Protein AF-A0A929Y747-F1 (afdb_monomer_lite)

Radius of gyration: 25.35 Å; chains: 1; bounding box: 55×31×70 Å

Sequence (208 aa):
MKGKVFVLLLLSEAAFVLLAFTLSIAVYRPNRYAEVTPRLMYGMYAAQTLFMLMTAMFAGERGRRYLAYFSLLYLCVQIAACNTIMMNHYISNEEDLQVAREAYAQIQYYEQTTGKEIKHIAWCTDTNCENKYPNVYYQYGQINERVLSQTAYCMLVMATDNQRFTDEALVPMKAEIYDQYFKGKNWDVFLPQEQMIFQGDTLYWCIY

Structure (mmCIF, N/CA/C/O backbone):
data_AF-A0A929Y747-F1
#
_entry.id   AF-A0A929Y747-F1
#
loop_
_atom_site.group_PDB
_atom_site.id
_atom_site.type_symbol
_atom_site.label_atom_id
_atom_site.label_alt_id
_atom_site.label_comp_id
_atom_site.label_asym_id
_atom_site.label_entity_id
_atom_site.label_seq_id
_atom_site.pdbx_PDB_ins_code
_atom_site.Cartn_x
_atom_site.Cartn_y
_atom_site.Cartn_z
_atom_site.occupancy
_atom_site.B_iso_or_equiv
_atom_site.auth_seq_id
_atom_site.auth_comp_id
_atom_site.auth_asym_id
_atom_site.auth_atom_id
_atom_site.pdbx_PDB_model_num
ATOM 1 N N . MET A 1 1 ? 35.140 -0.162 -41.982 1.00 52.91 1 MET A N 1
ATOM 2 C CA . MET A 1 1 ? 35.020 -0.914 -40.710 1.00 52.91 1 MET A CA 1
ATOM 3 C C . MET A 1 1 ? 34.090 -0.225 -39.705 1.00 52.91 1 MET A C 1
ATOM 5 O O . MET A 1 1 ? 33.097 -0.835 -39.337 1.00 52.91 1 MET A O 1
ATOM 9 N N . LYS A 1 2 ? 34.312 1.055 -39.353 1.00 59.91 2 LYS A N 1
ATOM 10 C CA . LYS A 1 2 ? 33.481 1.809 -38.383 1.00 59.91 2 LYS A CA 1
ATOM 11 C C . LYS A 1 2 ? 31.971 1.848 -38.695 1.00 59.91 2 LYS A C 1
ATOM 13 O O . LYS A 1 2 ? 31.172 1.672 -37.789 1.00 59.91 2 LYS A O 1
ATOM 18 N N . GLY A 1 3 ? 31.577 1.989 -39.965 1.00 67.06 3 GLY A N 1
ATOM 19 C CA . GLY A 1 3 ? 30.155 2.033 -40.351 1.00 67.06 3 GLY A CA 1
ATOM 20 C C . GLY A 1 3 ? 29.387 0.722 -40.126 1.00 67.06 3 GLY A C 1
ATOM 21 O O . GLY A 1 3 ? 28.260 0.758 -39.652 1.00 67.06 3 GLY A O 1
ATOM 22 N N . LYS A 1 4 ? 30.004 -0.440 -40.395 1.00 73.06 4 LYS A N 1
ATOM 23 C CA . LYS A 1 4 ? 29.372 -1.752 -40.149 1.00 73.06 4 LYS A CA 1
ATOM 24 C C . LYS A 1 4 ? 29.215 -2.029 -38.650 1.00 73.06 4 LYS A C 1
ATOM 26 O O . LYS A 1 4 ? 28.180 -2.528 -38.237 1.00 73.06 4 LYS A O 1
ATOM 31 N N . VAL A 1 5 ? 30.218 -1.652 -37.850 1.00 73.88 5 VAL A N 1
ATOM 32 C CA . VAL A 1 5 ? 30.180 -1.770 -36.381 1.00 73.88 5 VAL A CA 1
ATOM 33 C C . VAL A 1 5 ? 29.101 -0.863 -35.785 1.00 73.88 5 VAL A C 1
ATOM 35 O O . VAL A 1 5 ? 28.339 -1.308 -34.938 1.00 73.88 5 VAL A O 1
ATOM 38 N N . PHE A 1 6 ? 28.978 0.375 -36.273 1.00 70.44 6 PHE A N 1
ATOM 39 C CA . PHE A 1 6 ? 27.935 1.306 -35.838 1.00 70.44 6 PHE A CA 1
ATOM 40 C C . PHE A 1 6 ? 26.520 0.774 -36.109 1.00 70.44 6 PHE A C 1
ATOM 42 O O . PHE A 1 6 ? 25.690 0.782 -35.209 1.00 70.44 6 PHE A O 1
ATOM 49 N N . VAL A 1 7 ? 26.257 0.257 -37.315 1.00 74.31 7 VAL A N 1
ATOM 50 C CA . VAL A 1 7 ? 24.948 -0.333 -37.656 1.00 74.31 7 VAL A CA 1
ATOM 51 C C . VAL A 1 7 ? 24.632 -1.540 -36.771 1.00 74.31 7 VAL A C 1
ATOM 53 O O . VAL A 1 7 ? 23.503 -1.685 -36.318 1.00 74.31 7 VAL A O 1
ATOM 56 N N . LEU A 1 8 ? 25.627 -2.381 -36.485 1.00 78.31 8 LEU A N 1
ATOM 57 C CA . LEU A 1 8 ? 25.446 -3.572 -35.657 1.00 78.31 8 LEU A CA 1
ATOM 58 C C . LEU A 1 8 ? 25.140 -3.210 -34.194 1.00 78.31 8 LEU A C 1
ATOM 60 O O . LEU A 1 8 ? 24.245 -3.804 -33.606 1.00 78.31 8 LEU A O 1
ATOM 64 N N . LEU A 1 9 ? 25.799 -2.186 -33.639 1.00 74.19 9 LEU A N 1
ATOM 65 C CA . LEU A 1 9 ? 25.487 -1.653 -32.305 1.00 74.19 9 LEU A CA 1
ATOM 66 C C . LEU A 1 9 ? 24.072 -1.063 -32.231 1.00 74.19 9 LEU A C 1
ATOM 68 O O . LEU A 1 9 ? 23.360 -1.297 -31.262 1.00 74.19 9 LEU A O 1
ATOM 72 N N . LEU A 1 10 ? 23.637 -0.363 -33.280 1.00 73.38 10 LEU A N 1
ATOM 73 C CA . LEU A 1 10 ? 22.301 0.233 -33.355 1.00 73.38 10 LEU A CA 1
ATOM 74 C C . LEU A 1 10 ? 21.194 -0.831 -33.454 1.00 73.38 10 LEU A C 1
ATOM 76 O O . LEU A 1 10 ? 20.124 -0.676 -32.870 1.00 73.38 10 LEU A O 1
ATOM 80 N N . LEU A 1 11 ? 21.463 -1.939 -34.152 1.00 77.75 11 LEU A N 1
ATOM 81 C CA . LEU A 1 11 ? 20.580 -3.108 -34.180 1.00 77.75 11 LEU A CA 1
ATOM 82 C C . LEU A 1 11 ? 20.533 -3.821 -32.822 1.00 77.75 11 LEU A C 1
ATOM 84 O O . LEU A 1 11 ? 19.451 -4.214 -32.392 1.00 77.75 11 LEU A O 1
ATOM 88 N N . SER A 1 12 ? 21.670 -3.952 -32.132 1.00 75.94 12 SER A N 1
ATOM 89 C CA . SER A 1 12 ? 21.721 -4.504 -30.772 1.00 75.94 12 SER A CA 1
ATOM 90 C C . SER A 1 12 ? 20.937 -3.650 -29.773 1.00 75.94 12 SER A C 1
ATOM 92 O O . SER A 1 12 ? 20.223 -4.201 -28.944 1.00 75.94 12 SER A O 1
ATOM 94 N N . GLU A 1 13 ? 21.008 -2.321 -29.884 1.00 75.25 13 GLU A N 1
ATOM 95 C CA . GLU A 1 13 ? 20.190 -1.381 -29.103 1.00 75.25 13 GLU A CA 1
ATOM 96 C C . GLU A 1 13 ? 18.697 -1.575 -29.357 1.00 75.25 13 GLU A C 1
ATOM 98 O O . GLU A 1 13 ? 17.919 -1.752 -28.423 1.00 75.25 13 GLU A O 1
ATOM 103 N N . ALA A 1 14 ? 18.289 -1.615 -30.627 1.00 76.19 14 ALA A N 1
ATOM 104 C CA . ALA A 1 14 ? 16.895 -1.854 -30.982 1.00 76.19 14 ALA A CA 1
ATOM 105 C C . ALA A 1 14 ? 16.399 -3.210 -30.447 1.00 76.19 14 ALA A C 1
ATOM 107 O O . ALA A 1 14 ? 15.299 -3.294 -29.902 1.00 76.19 14 ALA A O 1
ATOM 108 N N . ALA A 1 15 ? 17.222 -4.259 -30.541 1.00 79.38 15 ALA A N 1
ATOM 109 C CA . ALA A 1 15 ? 16.914 -5.577 -29.995 1.00 79.38 15 ALA A CA 1
ATOM 110 C C . ALA A 1 15 ? 16.817 -5.569 -28.460 1.00 79.38 15 ALA A C 1
ATOM 112 O O . ALA A 1 15 ? 15.921 -6.203 -27.907 1.00 79.38 15 ALA A O 1
ATOM 113 N N . PHE A 1 16 ? 17.690 -4.832 -27.768 1.00 76.81 16 PHE A N 1
ATOM 114 C CA . PHE A 1 16 ? 17.660 -4.710 -26.311 1.00 76.81 16 PHE A CA 1
ATOM 115 C C . PHE A 1 16 ? 16.436 -3.924 -25.831 1.00 76.81 16 PHE A C 1
ATOM 117 O O . PHE A 1 16 ? 15.785 -4.327 -24.871 1.00 76.81 16 PHE A O 1
ATOM 124 N N . VAL A 1 17 ? 16.073 -2.844 -26.526 1.00 74.94 17 VAL A N 1
ATOM 125 C CA . VAL A 1 17 ? 14.853 -2.073 -26.250 1.00 74.94 17 VAL A CA 1
ATOM 126 C C . VAL A 1 17 ? 13.611 -2.928 -26.488 1.00 74.94 17 VAL A C 1
ATOM 128 O O . VAL A 1 17 ? 12.705 -2.917 -25.659 1.00 74.94 17 VAL A O 1
ATOM 131 N N . LEU A 1 18 ? 13.579 -3.723 -27.561 1.00 76.62 18 LEU A N 1
ATOM 132 C CA . LEU A 1 18 ? 12.502 -4.685 -27.806 1.00 76.62 18 LEU A CA 1
ATOM 133 C C . LEU A 1 18 ? 12.438 -5.752 -26.709 1.00 76.62 18 LEU A C 1
ATOM 135 O O . LEU A 1 18 ? 11.352 -6.033 -26.212 1.00 76.62 18 LEU A O 1
ATOM 139 N N . LEU A 1 19 ? 13.578 -6.298 -26.278 1.00 75.38 19 LEU A N 1
ATOM 140 C CA . LEU A 1 19 ? 13.644 -7.251 -25.170 1.00 75.38 19 LEU A CA 1
ATOM 141 C C . LEU A 1 19 ? 13.107 -6.631 -23.872 1.00 75.38 19 LEU A C 1
ATOM 143 O O . LEU A 1 19 ? 12.238 -7.219 -23.229 1.00 75.38 19 LEU A O 1
ATOM 147 N N . ALA A 1 20 ? 13.561 -5.426 -23.520 1.00 70.12 20 ALA A N 1
ATOM 148 C CA . ALA A 1 20 ? 13.074 -4.686 -22.361 1.00 70.12 20 ALA A CA 1
ATOM 149 C C . ALA A 1 20 ? 11.559 -4.455 -22.448 1.00 70.12 20 ALA A C 1
ATOM 151 O O . ALA A 1 20 ? 10.846 -4.743 -21.492 1.00 70.12 20 ALA A O 1
ATOM 152 N N . PHE A 1 21 ? 11.051 -4.055 -23.616 1.00 68.06 21 PHE A N 1
ATOM 153 C CA . PHE A 1 21 ? 9.621 -3.859 -23.850 1.00 68.06 21 PHE A CA 1
ATOM 154 C C . PHE A 1 21 ? 8.824 -5.166 -23.716 1.00 68.06 21 PHE A C 1
ATOM 156 O O . PHE A 1 21 ? 7.778 -5.187 -23.073 1.00 68.06 21 PHE A O 1
ATOM 163 N N . THR A 1 22 ? 9.328 -6.285 -24.252 1.00 66.88 22 THR A N 1
ATOM 164 C CA . THR A 1 22 ? 8.681 -7.602 -24.104 1.00 66.88 22 THR A CA 1
ATOM 165 C C . THR A 1 22 ? 8.655 -8.080 -22.655 1.00 66.88 22 THR A C 1
ATOM 167 O O . THR A 1 22 ? 7.647 -8.636 -22.224 1.00 66.88 22 THR A O 1
ATOM 170 N N . LEU A 1 23 ? 9.709 -7.811 -21.880 1.00 64.56 23 LEU A N 1
ATOM 171 C CA . LEU A 1 23 ? 9.759 -8.121 -20.452 1.00 64.56 23 LEU A CA 1
ATOM 172 C C . LEU A 1 23 ? 8.818 -7.213 -19.651 1.00 64.56 23 LEU A C 1
ATOM 174 O O . LEU A 1 23 ? 8.097 -7.703 -18.787 1.00 64.56 23 LEU A O 1
ATOM 178 N N . SER A 1 24 ? 8.729 -5.924 -19.991 1.00 59.94 24 SER A N 1
ATOM 179 C CA . SER A 1 24 ? 7.740 -5.009 -19.407 1.00 59.94 24 SER A CA 1
ATOM 180 C C . SER A 1 24 ? 6.294 -5.420 -19.725 1.00 59.94 24 SER A C 1
ATOM 182 O O . SER A 1 24 ? 5.421 -5.279 -18.875 1.00 59.94 24 SER A O 1
ATOM 184 N N . ILE A 1 25 ? 6.018 -5.977 -20.911 1.00 60.91 25 ILE A N 1
ATOM 185 C CA . ILE A 1 25 ? 4.695 -6.533 -21.254 1.00 60.91 25 ILE A CA 1
ATOM 186 C C . ILE A 1 25 ? 4.429 -7.848 -20.510 1.00 60.91 25 ILE A C 1
ATOM 188 O O . ILE A 1 25 ? 3.305 -8.074 -20.064 1.00 60.91 25 ILE A O 1
ATOM 192 N N . ALA A 1 26 ? 5.437 -8.712 -20.361 1.00 56.91 26 ALA A N 1
ATOM 193 C CA . ALA A 1 26 ? 5.315 -9.951 -19.592 1.00 56.91 26 ALA A CA 1
ATOM 194 C C . ALA A 1 26 ? 4.962 -9.665 -18.121 1.00 56.91 26 ALA A C 1
ATOM 196 O O . ALA A 1 26 ? 4.124 -10.358 -17.552 1.00 56.91 26 ALA A O 1
ATOM 197 N N . VAL A 1 27 ? 5.504 -8.578 -17.564 1.00 54.25 27 VAL A N 1
ATOM 198 C CA . VAL A 1 27 ? 5.145 -8.026 -16.248 1.00 54.25 27 VAL A CA 1
ATOM 199 C C . VAL A 1 27 ? 3.673 -7.572 -16.182 1.00 54.25 27 VAL A C 1
ATOM 201 O O . VAL A 1 27 ? 3.024 -7.721 -15.155 1.00 54.25 27 VAL A O 1
ATOM 204 N N . TYR A 1 28 ? 3.089 -7.084 -17.278 1.00 52.50 28 TYR A N 1
ATOM 205 C CA . TYR A 1 28 ? 1.682 -6.654 -17.325 1.00 52.50 28 TYR A CA 1
ATOM 206 C C . TYR A 1 28 ? 0.661 -7.803 -17.463 1.00 52.50 28 TYR A C 1
ATOM 208 O O . TYR A 1 28 ? -0.542 -7.556 -17.372 1.00 52.50 28 TYR A O 1
ATOM 216 N N . ARG A 1 29 ? 1.091 -9.055 -17.698 1.00 52.69 29 ARG A N 1
ATOM 217 C CA . ARG A 1 29 ? 0.198 -10.228 -17.816 1.00 52.69 29 ARG A CA 1
ATOM 218 C C . ARG A 1 29 ? 0.507 -11.283 -16.740 1.00 52.69 29 ARG A C 1
ATOM 220 O O . ARG A 1 29 ? 1.150 -12.290 -17.044 1.00 52.69 29 ARG A O 1
ATOM 227 N N . PRO A 1 30 ? -0.004 -11.098 -15.510 1.00 48.69 30 PRO A N 1
ATOM 228 C CA . PRO A 1 30 ? 0.420 -11.857 -14.329 1.00 48.69 30 PRO A CA 1
ATOM 229 C C . PRO A 1 30 ? 0.076 -13.355 -14.364 1.00 48.69 30 PRO A C 1
ATOM 231 O O . PRO A 1 30 ? 0.767 -14.154 -13.748 1.00 48.69 30 PRO A O 1
ATOM 234 N N . ASN A 1 31 ? -0.924 -13.789 -15.138 1.00 50.81 31 ASN A N 1
ATOM 235 C CA . ASN A 1 31 ? -1.397 -15.181 -15.072 1.00 50.81 31 ASN A CA 1
ATOM 236 C C . ASN A 1 31 ? -0.538 -16.216 -15.826 1.00 50.81 31 ASN A C 1
ATOM 238 O O . ASN A 1 31 ? -0.964 -17.367 -15.938 1.00 50.81 31 ASN A O 1
ATOM 242 N N . ARG A 1 32 ? 0.614 -15.853 -16.417 1.00 46.06 32 ARG A N 1
ATOM 243 C CA . ARG A 1 32 ? 1.382 -16.804 -17.255 1.00 46.06 32 ARG A CA 1
ATOM 244 C C . ARG A 1 32 ? 2.903 -16.774 -17.151 1.00 46.06 32 ARG A C 1
ATOM 246 O O . ARG A 1 32 ? 3.515 -17.746 -17.589 1.00 46.06 32 ARG A O 1
ATOM 253 N N . TYR A 1 33 ? 3.522 -15.727 -16.613 1.00 47.16 33 TYR A N 1
ATOM 254 C CA . TYR A 1 33 ? 4.982 -15.612 -16.623 1.00 47.16 33 TYR A CA 1
ATOM 255 C C . TYR A 1 33 ? 5.507 -15.136 -15.274 1.00 47.16 33 TYR A C 1
ATOM 257 O O . TYR A 1 33 ? 4.855 -14.350 -14.598 1.00 47.16 33 TYR A O 1
ATOM 265 N N . ALA A 1 34 ? 6.660 -15.695 -14.900 1.00 49.69 34 ALA A N 1
ATOM 266 C CA . ALA A 1 34 ? 7.319 -15.564 -13.607 1.00 49.69 34 ALA A CA 1
ATOM 267 C C . ALA A 1 34 ? 7.257 -14.144 -13.027 1.00 49.69 34 ALA A C 1
ATOM 269 O O . ALA A 1 34 ? 7.425 -13.171 -13.761 1.00 49.69 34 ALA A O 1
ATOM 270 N N . GLU A 1 35 ? 7.100 -14.054 -11.704 1.00 53.75 35 GLU A N 1
ATOM 271 C CA . GLU A 1 35 ? 7.221 -12.824 -10.920 1.00 53.75 35 GLU A CA 1
ATOM 272 C C . GLU A 1 35 ? 8.643 -12.245 -11.040 1.00 53.75 35 GLU A C 1
ATOM 274 O O . GLU A 1 35 ? 9.502 -12.375 -10.166 1.00 53.75 35 GLU A O 1
ATOM 279 N N . VAL A 1 36 ? 8.940 -11.598 -12.163 1.00 55.91 36 VAL A N 1
ATOM 280 C CA . VAL A 1 36 ? 10.129 -10.769 -12.312 1.00 55.91 36 VAL A CA 1
ATOM 281 C C . VAL A 1 36 ? 9.935 -9.563 -11.412 1.00 55.91 36 VAL A C 1
ATOM 283 O O . VAL A 1 36 ? 9.241 -8.611 -11.763 1.00 55.91 36 VAL A O 1
ATOM 286 N N . THR A 1 37 ? 10.512 -9.623 -10.217 1.00 59.44 37 THR A N 1
ATOM 287 C CA . THR A 1 37 ? 10.468 -8.496 -9.285 1.00 59.44 37 THR A CA 1
ATOM 288 C C . THR A 1 37 ? 11.055 -7.242 -9.954 1.00 59.44 37 THR A C 1
ATOM 290 O O . THR A 1 37 ? 12.150 -7.324 -10.520 1.00 59.44 37 THR A O 1
ATOM 293 N N . PRO A 1 38 ? 10.385 -6.071 -9.897 1.00 60.34 38 PRO A N 1
ATOM 294 C CA . PRO A 1 38 ? 10.832 -4.858 -10.595 1.00 60.34 38 PRO A CA 1
ATOM 295 C C . PRO A 1 38 ? 12.284 -4.452 -10.288 1.00 60.34 38 PRO A C 1
ATOM 297 O O . PRO A 1 38 ? 12.972 -3.904 -11.147 1.00 60.34 38 PRO A O 1
ATOM 300 N N . ARG A 1 39 ? 12.792 -4.806 -9.098 1.00 65.19 39 ARG A N 1
ATOM 301 C CA . ARG A 1 39 ? 14.196 -4.617 -8.684 1.00 65.19 39 ARG A CA 1
ATOM 302 C C . ARG A 1 39 ? 15.224 -5.283 -9.610 1.00 65.19 39 ARG A C 1
ATOM 304 O O . ARG A 1 39 ? 16.339 -4.786 -9.727 1.00 65.19 39 ARG A O 1
ATOM 311 N N . LEU A 1 40 ? 14.860 -6.359 -10.312 1.00 66.19 40 LEU A N 1
ATOM 312 C CA . LEU A 1 40 ? 15.736 -7.030 -11.281 1.00 66.19 40 LEU A CA 1
ATOM 313 C C . LEU A 1 40 ? 15.923 -6.216 -12.573 1.00 66.19 40 LEU A C 1
ATOM 315 O O . LEU A 1 40 ? 16.905 -6.422 -13.285 1.00 66.19 40 LEU A O 1
ATOM 319 N N . MET A 1 41 ? 15.043 -5.247 -12.857 1.00 68.12 41 MET A N 1
ATOM 320 C CA . MET A 1 41 ? 15.164 -4.393 -14.044 1.00 68.12 41 MET A CA 1
ATOM 321 C C . MET A 1 41 ? 16.306 -3.371 -13.938 1.00 68.12 41 MET A C 1
ATOM 323 O O . MET A 1 41 ? 16.776 -2.879 -14.961 1.00 68.12 41 MET A O 1
ATOM 327 N N . TYR A 1 42 ? 16.828 -3.092 -12.736 1.00 70.19 42 TYR A N 1
ATOM 328 C CA . TYR A 1 42 ? 17.943 -2.1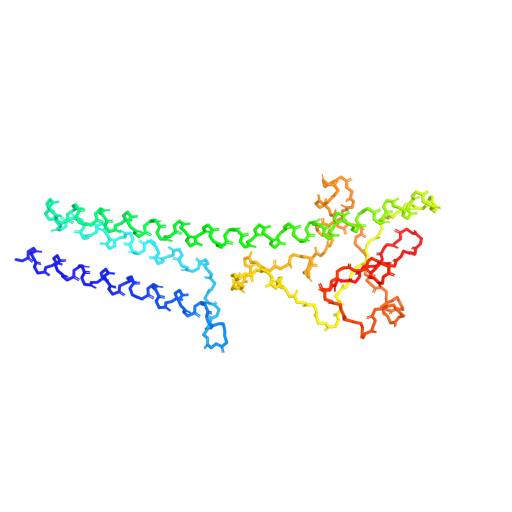52 -12.562 1.00 70.19 42 TYR A CA 1
ATOM 329 C C . TYR A 1 42 ? 19.197 -2.568 -13.350 1.00 70.19 42 TYR A C 1
ATOM 331 O O . TYR A 1 42 ? 19.801 -1.752 -14.047 1.00 70.19 42 TYR A O 1
ATOM 339 N N . GLY A 1 43 ? 19.551 -3.858 -13.307 1.00 75.44 43 GLY A N 1
ATOM 340 C CA . GLY A 1 43 ? 20.692 -4.390 -14.059 1.00 75.44 43 GLY A CA 1
ATOM 341 C C . GLY A 1 43 ? 20.525 -4.249 -15.574 1.00 75.44 43 GLY A C 1
ATOM 342 O O . GLY A 1 43 ? 21.504 -4.044 -16.293 1.00 75.44 43 GLY A O 1
ATOM 343 N N . MET A 1 44 ? 19.283 -4.276 -16.063 1.00 74.69 44 MET A N 1
ATOM 344 C CA . MET A 1 44 ? 18.986 -4.065 -17.477 1.00 74.69 44 MET A CA 1
ATOM 345 C C . MET A 1 44 ? 19.209 -2.612 -17.896 1.00 74.69 44 MET A C 1
ATOM 347 O O . MET A 1 44 ? 19.792 -2.376 -18.951 1.00 74.69 44 MET A O 1
ATOM 351 N N . TYR A 1 45 ? 18.822 -1.638 -17.066 1.00 77.50 45 TYR A N 1
ATOM 352 C CA . TYR A 1 45 ? 19.083 -0.221 -17.342 1.00 77.50 45 TYR A CA 1
ATOM 353 C C . TYR A 1 45 ? 20.581 0.105 -17.341 1.00 77.50 45 TYR A C 1
ATOM 355 O O . TYR A 1 45 ? 21.054 0.875 -18.183 1.00 77.50 45 TYR A O 1
ATOM 363 N N . ALA A 1 46 ? 21.351 -0.522 -16.447 1.00 81.25 46 ALA A N 1
ATOM 364 C CA . ALA A 1 46 ? 22.807 -0.406 -16.447 1.00 81.25 46 ALA A CA 1
ATOM 365 C C . ALA A 1 46 ? 23.417 -0.970 -17.745 1.00 81.25 46 ALA A C 1
ATOM 367 O O . ALA A 1 46 ? 24.208 -0.289 -18.400 1.00 81.25 46 ALA A O 1
ATOM 368 N N . ALA A 1 47 ? 22.996 -2.168 -18.168 1.00 81.50 47 ALA A N 1
ATOM 369 C CA . ALA A 1 47 ? 23.434 -2.766 -19.429 1.00 81.50 47 ALA A CA 1
ATOM 370 C C . ALA A 1 47 ? 23.064 -1.896 -20.644 1.00 81.50 47 ALA A C 1
ATOM 372 O O . ALA A 1 47 ? 23.909 -1.648 -21.503 1.00 81.50 47 ALA A O 1
ATOM 373 N N . GLN A 1 48 ? 21.842 -1.361 -20.684 1.00 79.06 48 GLN A N 1
ATOM 374 C CA . GLN A 1 48 ? 21.389 -0.452 -21.739 1.00 79.06 48 GLN A CA 1
ATOM 375 C C . GLN A 1 48 ? 22.248 0.814 -21.815 1.00 79.06 48 GLN A C 1
ATOM 377 O O . GLN A 1 48 ? 22.636 1.254 -22.893 1.00 79.06 48 GLN A O 1
ATOM 382 N N . THR A 1 49 ? 22.598 1.390 -20.664 1.00 81.94 49 THR A N 1
ATOM 383 C CA . THR A 1 49 ? 23.458 2.580 -20.607 1.00 81.94 49 THR A CA 1
ATOM 384 C C . THR A 1 49 ? 24.838 2.296 -21.203 1.00 81.94 49 THR A C 1
ATOM 386 O O . THR A 1 49 ? 25.370 3.117 -21.951 1.00 81.94 49 THR A O 1
ATOM 389 N N . LEU A 1 50 ? 25.403 1.113 -20.939 1.00 84.56 50 LEU A N 1
ATOM 390 C CA . LEU A 1 50 ? 26.678 0.691 -21.523 1.00 84.56 50 LEU A CA 1
ATOM 391 C C . LEU A 1 50 ? 26.593 0.549 -23.048 1.00 84.56 50 LEU A C 1
ATOM 393 O O . LEU A 1 50 ? 27.497 1.013 -23.746 1.00 84.56 50 LEU A O 1
ATOM 397 N N . PHE A 1 51 ? 25.513 -0.032 -23.581 1.00 81.38 51 PHE A N 1
ATOM 398 C CA . PHE A 1 51 ? 25.300 -0.097 -25.031 1.00 81.38 51 PHE A CA 1
ATOM 399 C C . PHE A 1 51 ? 25.184 1.298 -25.659 1.00 81.38 51 PHE A C 1
ATOM 401 O O . PHE A 1 51 ? 25.811 1.545 -26.699 1.00 81.38 51 PHE A O 1
ATOM 408 N N . MET A 1 52 ? 24.514 2.242 -24.989 1.00 81.31 52 MET A N 1
ATOM 409 C CA . MET A 1 52 ? 24.343 3.597 -25.520 1.00 81.31 52 MET A CA 1
ATOM 410 C C . MET A 1 52 ? 25.686 4.327 -25.566 1.00 81.31 52 MET A C 1
ATOM 412 O O . MET A 1 52 ? 26.024 4.961 -26.569 1.00 81.31 52 MET A O 1
ATOM 416 N N . LEU A 1 53 ? 26.500 4.180 -24.517 1.00 84.69 53 LEU A N 1
ATOM 417 C CA . LEU A 1 53 ? 27.854 4.733 -24.460 1.00 84.69 53 LEU A CA 1
ATOM 418 C C . LEU A 1 53 ? 28.759 4.130 -25.540 1.00 84.69 53 LEU A C 1
ATOM 420 O O . LEU A 1 53 ? 29.451 4.868 -26.245 1.00 84.69 53 LEU A O 1
ATOM 424 N N . MET A 1 54 ? 28.721 2.807 -25.728 1.00 84.00 54 MET A N 1
ATOM 425 C CA . MET A 1 54 ? 29.463 2.145 -26.805 1.00 84.00 54 MET A CA 1
ATOM 426 C C . MET A 1 54 ? 29.037 2.669 -28.178 1.00 84.00 54 MET A C 1
ATOM 428 O O . MET A 1 54 ? 29.887 3.041 -28.987 1.00 84.00 54 MET A O 1
ATOM 432 N N . THR A 1 55 ? 27.735 2.792 -28.426 1.00 82.31 55 THR A N 1
ATOM 433 C CA . THR A 1 55 ? 27.196 3.329 -29.682 1.00 82.31 55 THR A CA 1
ATOM 434 C C . THR A 1 55 ? 27.651 4.773 -29.918 1.00 82.31 55 THR A C 1
ATOM 436 O O . THR A 1 55 ? 28.060 5.117 -31.031 1.00 82.31 55 THR A O 1
ATOM 439 N N . ALA A 1 56 ? 27.688 5.608 -28.874 1.00 84.06 56 ALA A N 1
ATOM 440 C CA . ALA A 1 56 ? 28.160 6.992 -28.949 1.00 84.06 56 ALA A CA 1
ATOM 441 C C . ALA A 1 56 ? 29.654 7.115 -29.317 1.00 84.06 56 ALA A C 1
ATOM 443 O O . ALA A 1 56 ? 30.032 8.041 -30.050 1.00 84.06 56 ALA A O 1
ATOM 444 N N . MET A 1 57 ? 30.500 6.183 -28.854 1.00 84.44 57 MET A N 1
ATOM 445 C CA . MET A 1 57 ? 31.939 6.163 -29.162 1.00 84.44 57 MET A CA 1
ATOM 446 C C . MET A 1 57 ? 32.220 5.914 -30.649 1.00 84.44 57 MET A C 1
ATOM 448 O O . MET A 1 57 ? 33.154 6.494 -31.206 1.00 84.44 57 MET A O 1
ATOM 452 N N . PHE A 1 58 ? 31.400 5.090 -31.309 1.00 82.81 58 PHE A N 1
ATOM 453 C CA . PHE A 1 58 ? 31.552 4.761 -32.732 1.00 82.81 58 PHE A CA 1
ATOM 454 C C . PHE A 1 58 ? 30.704 5.641 -33.667 1.00 82.81 58 PHE A C 1
ATOM 456 O O . PHE A 1 58 ? 30.894 5.592 -34.886 1.00 82.81 58 PHE A O 1
ATOM 463 N N . ALA A 1 59 ? 29.808 6.468 -33.121 1.00 81.00 59 ALA A N 1
ATOM 464 C CA . ALA A 1 59 ? 28.969 7.394 -33.874 1.00 81.00 59 ALA A CA 1
ATOM 465 C C . ALA A 1 59 ? 29.729 8.657 -34.325 1.00 81.00 59 ALA A C 1
ATOM 467 O O . ALA A 1 59 ? 30.453 9.282 -33.548 1.00 81.00 59 ALA A O 1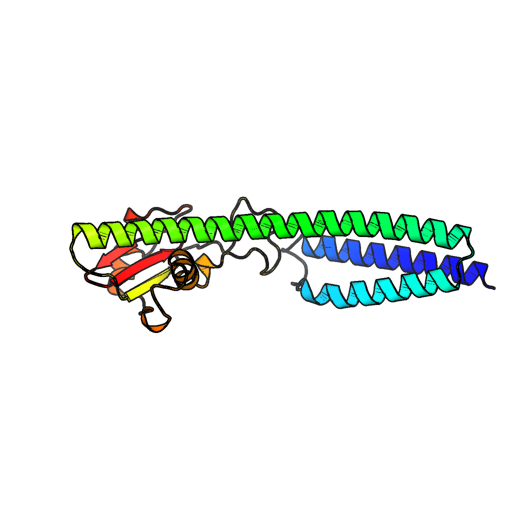
ATOM 468 N N . GLY A 1 60 ? 29.499 9.087 -35.572 1.00 84.06 60 GLY A N 1
ATOM 469 C CA . GLY A 1 60 ? 29.843 10.446 -36.021 1.00 84.06 60 GLY A CA 1
ATOM 470 C C . GLY A 1 60 ? 28.890 11.502 -35.438 1.00 84.06 60 GLY A C 1
ATOM 471 O O . GLY A 1 60 ? 27.880 11.149 -34.831 1.00 84.06 60 GLY A O 1
ATOM 472 N N . GLU A 1 61 ? 29.148 12.796 -35.660 1.00 85.25 61 GLU A N 1
ATOM 473 C CA . GLU A 1 61 ? 28.347 13.898 -35.079 1.00 85.25 61 GLU A CA 1
ATOM 474 C C . GLU A 1 61 ? 26.835 13.771 -35.318 1.00 85.25 61 GLU A C 1
ATOM 476 O O . GLU A 1 61 ? 26.041 13.918 -34.388 1.00 85.25 61 GLU A O 1
ATOM 481 N N . ARG A 1 62 ? 26.421 13.438 -36.549 1.00 82.00 62 ARG A N 1
ATOM 482 C CA . ARG A 1 62 ? 25.000 13.218 -36.874 1.00 82.00 62 ARG A CA 1
ATOM 483 C C . ARG A 1 62 ? 24.415 12.039 -36.092 1.00 82.00 62 ARG A C 1
ATOM 485 O O . ARG A 1 62 ? 23.323 12.154 -35.552 1.00 82.00 62 ARG A O 1
ATOM 492 N N . GLY A 1 63 ? 25.160 10.937 -35.986 1.00 80.50 63 GLY A N 1
ATOM 493 C CA . GLY A 1 63 ? 24.753 9.753 -35.223 1.00 80.50 63 GLY A CA 1
ATOM 494 C C . GLY A 1 63 ? 24.605 10.046 -33.731 1.00 80.50 63 GLY A C 1
ATOM 495 O O . GL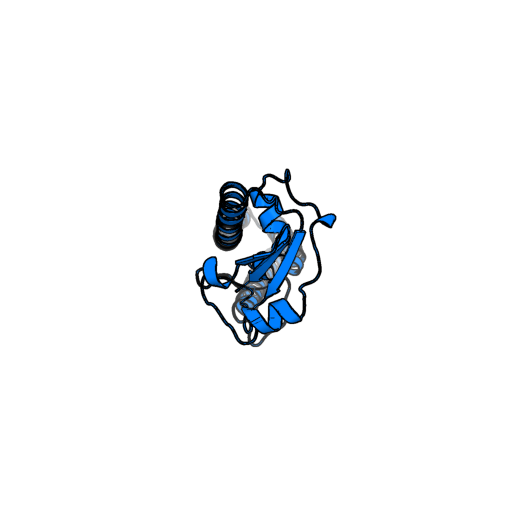Y A 1 63 ? 23.629 9.617 -33.125 1.00 80.50 63 GLY A O 1
ATOM 496 N N . ARG A 1 64 ? 25.509 10.851 -33.155 1.00 84.00 64 ARG A N 1
ATOM 497 C CA . ARG A 1 64 ? 25.403 11.303 -31.759 1.00 84.00 64 ARG A CA 1
ATOM 498 C C . ARG A 1 64 ? 24.170 12.176 -31.525 1.00 84.00 64 ARG A C 1
ATOM 500 O O . ARG A 1 64 ? 23.511 11.999 -30.509 1.00 84.00 64 ARG A O 1
ATOM 507 N N . ARG A 1 65 ? 23.816 13.065 -32.465 1.00 86.06 65 ARG A N 1
ATOM 508 C CA . ARG A 1 65 ? 22.565 13.847 -32.382 1.00 86.06 65 ARG A CA 1
ATOM 509 C C . ARG A 1 65 ? 21.330 12.946 -32.396 1.00 86.06 65 ARG A C 1
ATOM 511 O O . ARG A 1 65 ? 20.453 13.134 -31.563 1.00 86.06 65 ARG A O 1
ATOM 518 N N . TYR A 1 66 ? 21.272 11.954 -33.287 1.00 82.88 66 TYR A N 1
ATOM 519 C CA . TYR A 1 66 ? 20.156 11.000 -33.310 1.00 82.88 66 TYR A CA 1
ATOM 520 C C . TYR A 1 66 ? 20.069 10.163 -32.035 1.00 82.88 66 TYR A C 1
ATOM 522 O O . TYR A 1 66 ? 18.977 10.004 -31.497 1.00 82.88 66 TYR A O 1
ATOM 530 N N . LEU A 1 67 ? 21.207 9.686 -31.525 1.00 83.25 67 LEU A N 1
ATOM 531 C CA . LEU A 1 67 ? 21.259 8.958 -30.262 1.00 83.25 67 LEU A CA 1
ATOM 532 C C . LEU A 1 67 ? 20.753 9.828 -29.105 1.00 83.25 67 LEU A C 1
ATOM 534 O O . LEU A 1 67 ? 19.940 9.364 -28.321 1.00 83.25 67 LEU A O 1
ATOM 538 N N . ALA A 1 68 ? 21.143 11.105 -29.047 1.00 86.44 68 ALA A N 1
ATOM 539 C CA . ALA A 1 68 ? 20.655 12.032 -28.029 1.00 86.44 68 ALA A CA 1
ATOM 540 C C . ALA A 1 68 ? 19.130 12.238 -28.099 1.00 86.44 68 ALA A C 1
ATOM 542 O O . ALA A 1 68 ? 18.464 12.194 -27.067 1.00 86.44 68 ALA A O 1
ATOM 543 N N . TYR A 1 69 ? 18.561 12.413 -29.299 1.00 86.62 69 TYR A N 1
ATOM 544 C CA . TYR A 1 69 ? 17.105 12.514 -29.465 1.00 86.62 69 TYR A CA 1
ATOM 545 C C . TYR A 1 69 ? 16.387 11.227 -29.043 1.00 86.62 69 TYR A C 1
ATOM 547 O O . TYR A 1 69 ? 15.351 11.292 -28.384 1.00 86.62 69 TYR A O 1
ATOM 555 N N . PHE A 1 70 ? 16.952 10.067 -29.380 1.00 82.62 70 PHE A N 1
ATOM 556 C CA . PHE A 1 70 ? 16.416 8.772 -28.975 1.00 82.62 70 PHE A CA 1
ATOM 557 C C . PHE A 1 70 ? 16.460 8.584 -27.453 1.00 82.62 70 PHE A C 1
ATOM 559 O O . PHE A 1 70 ? 15.448 8.229 -26.854 1.00 82.62 70 PHE A O 1
ATOM 566 N N . SER A 1 71 ? 17.593 8.886 -26.814 1.00 83.44 71 SER A N 1
ATOM 567 C CA . SER A 1 71 ? 17.741 8.819 -25.358 1.00 83.44 71 SER A CA 1
ATOM 568 C C . SER A 1 71 ? 16.782 9.770 -24.642 1.00 83.44 71 SER A C 1
ATOM 570 O O . SER A 1 71 ? 16.213 9.393 -23.622 1.00 83.44 71 SER A O 1
ATOM 572 N N . LEU A 1 72 ? 16.558 10.974 -25.181 1.00 87.00 72 LEU A N 1
ATOM 573 C CA . LEU A 1 72 ? 15.596 11.925 -24.622 1.00 87.00 72 LEU A CA 1
ATOM 574 C C . LEU A 1 72 ? 14.162 11.390 -24.708 1.00 87.00 72 LEU A C 1
ATOM 576 O O . LEU A 1 72 ? 13.444 11.412 -23.713 1.00 87.00 72 LEU A O 1
ATOM 580 N N . LEU A 1 73 ? 13.758 10.868 -25.871 1.00 84.06 73 LEU A N 1
ATOM 581 C CA . LEU A 1 73 ? 12.439 10.255 -26.046 1.00 84.06 73 LEU A CA 1
ATOM 582 C C . LEU A 1 73 ? 12.247 9.075 -25.086 1.00 84.06 73 LEU A C 1
ATOM 584 O O . LEU A 1 73 ? 11.220 8.979 -24.418 1.00 84.06 73 LEU A O 1
ATOM 588 N N . TYR A 1 74 ? 13.252 8.204 -24.992 1.00 80.19 74 TYR A N 1
ATOM 589 C CA . TYR A 1 74 ? 13.243 7.067 -24.081 1.00 80.19 74 TYR A CA 1
ATOM 590 C C . TYR A 1 74 ? 13.098 7.506 -22.619 1.00 80.19 74 TYR A C 1
ATOM 592 O O . TYR A 1 74 ? 12.271 6.959 -21.891 1.00 80.19 74 TYR A O 1
ATOM 600 N N . LEU A 1 75 ? 13.834 8.540 -22.204 1.00 83.12 75 LEU A N 1
ATOM 601 C CA . LEU A 1 75 ? 13.729 9.115 -20.866 1.00 83.12 75 LEU A CA 1
ATOM 602 C C . LEU A 1 75 ? 12.321 9.664 -20.593 1.00 83.12 75 LEU A C 1
ATOM 604 O O . LEU A 1 75 ? 11.774 9.404 -19.525 1.00 83.12 75 LEU A O 1
ATOM 608 N N . CYS A 1 76 ? 11.707 10.368 -21.547 1.00 85.88 76 CYS A N 1
ATOM 609 C CA . CYS A 1 76 ? 10.334 10.859 -21.402 1.00 85.88 76 CYS A CA 1
ATOM 610 C C . CYS A 1 76 ? 9.330 9.715 -21.189 1.00 85.88 76 CYS A C 1
ATOM 612 O O . CYS A 1 76 ? 8.465 9.818 -20.321 1.00 85.88 76 CYS A O 1
ATOM 614 N N . VAL A 1 77 ? 9.465 8.614 -21.938 1.00 81.38 77 VAL A N 1
ATOM 615 C CA . VAL A 1 77 ? 8.618 7.420 -21.773 1.00 81.38 77 VAL A CA 1
ATOM 616 C C . 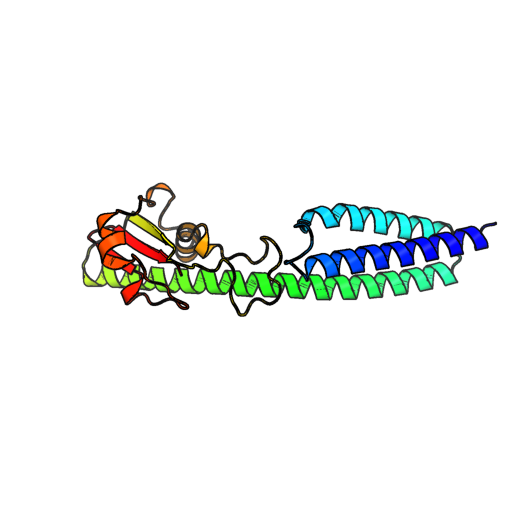VAL A 1 77 ? 8.814 6.796 -20.390 1.00 81.38 77 VAL A C 1
ATOM 618 O O . VAL A 1 77 ? 7.831 6.477 -19.723 1.00 81.38 77 VAL A O 1
ATOM 621 N N . GLN A 1 78 ? 10.062 6.672 -19.928 1.00 80.88 78 GLN A N 1
ATOM 622 C CA . GLN A 1 78 ? 10.367 6.134 -18.600 1.00 80.88 78 GLN A CA 1
ATOM 623 C C . GLN A 1 78 ? 9.807 7.015 -17.478 1.00 80.88 78 GLN A C 1
ATOM 625 O O . GLN A 1 78 ? 9.183 6.504 -16.553 1.00 80.88 78 GLN A O 1
ATOM 630 N N . ILE A 1 79 ? 9.946 8.340 -17.580 1.00 83.50 79 ILE A N 1
ATOM 631 C CA . ILE A 1 79 ? 9.366 9.283 -16.613 1.00 83.50 79 ILE A CA 1
ATOM 632 C C . ILE A 1 79 ? 7.841 9.133 -16.560 1.00 83.50 79 ILE A C 1
ATOM 634 O O . ILE A 1 79 ? 7.275 9.067 -15.472 1.00 83.50 79 ILE A O 1
ATOM 638 N N . ALA A 1 80 ? 7.169 9.034 -17.710 1.00 83.31 80 ALA A N 1
ATOM 639 C CA . ALA A 1 80 ? 5.720 8.841 -17.757 1.00 83.31 80 ALA A CA 1
ATOM 640 C C . ALA A 1 80 ? 5.285 7.507 -17.117 1.00 83.31 80 ALA A C 1
ATOM 642 O O . ALA A 1 80 ? 4.328 7.473 -16.338 1.00 83.31 80 ALA A O 1
ATOM 643 N N . ALA A 1 81 ? 6.011 6.418 -17.392 1.00 79.50 81 ALA A N 1
ATOM 644 C CA . ALA A 1 81 ? 5.745 5.107 -16.805 1.00 79.50 81 ALA A CA 1
ATOM 645 C C . ALA A 1 81 ? 5.962 5.103 -15.281 1.00 79.50 81 ALA A C 1
ATOM 647 O O . ALA A 1 81 ? 5.079 4.676 -14.536 1.00 79.50 81 ALA A O 1
ATOM 648 N N . CYS A 1 82 ? 7.089 5.644 -14.807 1.00 80.94 82 CYS A N 1
ATOM 649 C CA . CYS A 1 82 ? 7.391 5.770 -13.381 1.00 80.94 82 CYS A CA 1
ATOM 650 C C . CYS A 1 82 ? 6.363 6.640 -12.654 1.00 80.94 82 CYS A C 1
ATOM 652 O O . CYS A 1 82 ? 5.886 6.242 -11.597 1.00 80.94 82 CYS A O 1
ATOM 654 N N . ASN A 1 83 ? 5.967 7.777 -13.235 1.00 85.19 83 ASN A N 1
ATOM 655 C CA . ASN A 1 83 ? 4.920 8.625 -12.663 1.00 85.19 83 ASN A CA 1
ATOM 656 C C . ASN A 1 83 ? 3.588 7.880 -12.548 1.00 85.19 83 ASN A C 1
ATOM 658 O O . ASN A 1 83 ? 2.898 8.025 -11.547 1.00 85.19 83 ASN A O 1
ATOM 662 N N . THR A 1 84 ? 3.240 7.043 -13.528 1.00 83.00 84 THR A N 1
ATOM 663 C CA . THR A 1 84 ? 2.018 6.229 -13.463 1.00 83.00 84 THR A CA 1
ATOM 664 C C . THR A 1 84 ? 2.073 5.244 -12.296 1.00 83.00 84 THR A C 1
ATOM 666 O O . THR A 1 84 ? 1.133 5.179 -11.506 1.00 83.00 84 THR A O 1
ATOM 669 N N . ILE A 1 85 ? 3.177 4.504 -12.149 1.00 83.44 85 ILE A N 1
ATOM 670 C CA . ILE A 1 85 ? 3.366 3.549 -11.044 1.00 83.44 85 ILE A CA 1
ATOM 671 C C . ILE A 1 85 ? 3.339 4.278 -9.696 1.00 83.44 85 ILE A C 1
ATOM 673 O O . ILE A 1 85 ? 2.649 3.846 -8.778 1.00 83.44 85 ILE A O 1
ATOM 677 N N . MET A 1 86 ? 4.032 5.412 -9.602 1.00 85.31 86 MET A N 1
ATOM 678 C CA . MET A 1 86 ? 4.085 6.240 -8.401 1.00 85.31 86 MET A CA 1
ATOM 679 C C . MET A 1 86 ? 2.705 6.786 -8.017 1.00 85.31 86 MET A C 1
ATOM 681 O O . MET A 1 86 ? 2.341 6.738 -6.848 1.00 85.31 86 MET A O 1
ATOM 685 N N . MET A 1 87 ? 1.903 7.250 -8.981 1.00 88.38 87 MET A N 1
ATOM 686 C CA . MET A 1 87 ? 0.539 7.702 -8.696 1.00 88.38 87 MET A CA 1
ATOM 687 C C . MET A 1 87 ? -0.350 6.578 -8.168 1.00 88.38 87 MET A C 1
ATOM 689 O O . MET A 1 87 ? -1.122 6.802 -7.244 1.00 88.38 87 MET A O 1
ATOM 693 N N . ASN A 1 88 ? -0.215 5.368 -8.712 1.00 88.19 88 ASN A N 1
ATOM 694 C CA . ASN A 1 88 ? -0.918 4.192 -8.202 1.00 88.19 88 ASN A CA 1
ATOM 695 C C . ASN A 1 88 ? -0.516 3.867 -6.752 1.00 88.19 88 ASN A C 1
ATOM 697 O O . ASN A 1 88 ? -1.380 3.545 -5.942 1.00 88.19 88 ASN A O 1
ATOM 701 N N . HIS A 1 89 ? 0.769 4.013 -6.419 1.00 89.06 89 HIS A N 1
ATOM 702 C CA . HIS A 1 89 ? 1.266 3.830 -5.054 1.00 89.06 89 HIS A CA 1
ATOM 703 C C . HIS A 1 89 ? 0.684 4.865 -4.088 1.00 89.06 89 HIS A C 1
ATOM 705 O O . HIS A 1 89 ? 0.227 4.513 -3.005 1.00 89.06 89 HIS A O 1
ATOM 711 N N . TYR A 1 90 ? 0.641 6.136 -4.500 1.00 91.06 90 TYR A N 1
ATOM 712 C CA . TYR A 1 90 ? 0.020 7.195 -3.704 1.00 91.06 90 TYR A CA 1
ATOM 713 C C . TYR A 1 90 ? -1.468 6.947 -3.458 1.00 91.06 90 TYR A C 1
ATOM 715 O O . TYR A 1 90 ? -1.918 7.141 -2.336 1.00 91.06 90 TYR A O 1
ATOM 723 N N . ILE A 1 91 ? -2.211 6.498 -4.476 1.00 91.75 91 ILE A N 1
ATOM 724 C CA . ILE A 1 91 ? -3.630 6.148 -4.328 1.00 91.75 91 ILE A CA 1
ATOM 725 C C . ILE A 1 91 ? -3.788 5.030 -3.294 1.00 91.75 91 ILE A C 1
ATOM 727 O O . ILE A 1 91 ? -4.533 5.200 -2.337 1.00 91.75 91 ILE A O 1
ATOM 731 N N . SER A 1 92 ? -3.033 3.936 -3.437 1.00 91.94 92 SER A N 1
ATOM 732 C CA . SER A 1 92 ? -3.104 2.805 -2.504 1.00 91.94 92 SER A CA 1
ATOM 733 C C . SER A 1 92 ? -2.799 3.218 -1.061 1.00 91.94 92 SER A C 1
ATOM 735 O O . SER A 1 92 ? -3.535 2.858 -0.146 1.00 91.94 92 SER A O 1
ATOM 737 N N . ASN A 1 93 ? -1.734 3.995 -0.848 1.00 90.94 93 ASN A N 1
ATOM 738 C CA . ASN A 1 93 ? -1.337 4.416 0.495 1.00 90.94 93 ASN A CA 1
ATOM 739 C C . ASN A 1 93 ? -2.323 5.414 1.115 1.00 90.94 93 ASN A C 1
ATOM 741 O O . ASN A 1 93 ? -2.537 5.372 2.325 1.00 90.94 93 ASN A O 1
ATOM 745 N N . GLU A 1 94 ? -2.899 6.326 0.324 1.00 92.19 94 GLU A N 1
ATOM 746 C CA . GLU A 1 94 ? -3.888 7.276 0.845 1.00 92.19 94 GLU A CA 1
ATOM 747 C C . GLU A 1 94 ? -5.181 6.557 1.242 1.00 92.19 94 GLU A C 1
ATOM 749 O O . GLU A 1 94 ? -5.759 6.906 2.266 1.00 92.19 94 GLU A O 1
ATOM 754 N N . GLU A 1 95 ? -5.604 5.522 0.508 1.00 92.19 95 GLU A N 1
ATOM 755 C CA . GLU A 1 95 ? -6.764 4.709 0.900 1.00 92.19 95 GLU A CA 1
ATOM 756 C C . GLU A 1 95 ? -6.514 3.921 2.189 1.00 92.19 95 GLU A C 1
ATOM 758 O O . GLU A 1 95 ? -7.346 3.964 3.101 1.00 92.19 95 GLU A O 1
ATOM 763 N N . ASP A 1 96 ? -5.347 3.281 2.323 1.00 93.12 96 ASP A N 1
ATOM 764 C CA . ASP A 1 96 ? -4.955 2.618 3.573 1.00 93.12 96 ASP A CA 1
ATOM 765 C C . ASP A 1 96 ? -4.959 3.626 4.745 1.00 93.12 96 ASP A C 1
ATOM 767 O O . ASP A 1 96 ? -5.444 3.334 5.845 1.00 93.12 96 ASP A O 1
ATOM 771 N N . LEU A 1 97 ? -4.437 4.839 4.518 1.00 92.38 97 LEU A N 1
ATOM 772 C CA . LEU A 1 97 ? -4.345 5.885 5.538 1.00 92.38 97 LEU A CA 1
ATOM 773 C C . LEU A 1 97 ? -5.712 6.477 5.889 1.00 92.38 97 LEU A C 1
ATOM 775 O O . LEU A 1 97 ? -5.963 6.782 7.056 1.00 92.38 97 LEU A O 1
ATOM 779 N N . GLN A 1 98 ? -6.607 6.627 4.915 1.00 93.44 98 GLN A N 1
ATOM 780 C CA . GLN A 1 98 ? -7.974 7.074 5.151 1.00 93.44 98 GLN A CA 1
ATOM 781 C C . GLN A 1 98 ? -8.713 6.086 6.057 1.00 93.44 98 GLN A C 1
ATOM 783 O O . GLN A 1 98 ? -9.283 6.504 7.066 1.00 93.44 98 GLN A O 1
ATOM 788 N N . VAL A 1 99 ? -8.639 4.786 5.756 1.00 94.62 99 VAL A N 1
ATOM 789 C CA . VAL A 1 99 ? -9.259 3.742 6.584 1.00 94.62 99 VAL A CA 1
ATOM 790 C C . VAL A 1 99 ? -8.694 3.768 8.008 1.00 94.62 99 VAL A C 1
ATOM 792 O O . VAL A 1 99 ? -9.448 3.703 8.979 1.00 94.62 99 VAL A O 1
ATOM 795 N N . ALA A 1 100 ? -7.379 3.943 8.164 1.00 94.06 100 ALA A N 1
ATOM 796 C CA . ALA A 1 100 ? -6.761 4.056 9.482 1.00 94.06 100 ALA A CA 1
ATOM 797 C C . ALA A 1 100 ? -7.174 5.323 10.252 1.00 94.06 100 ALA A C 1
ATOM 799 O O . ALA A 1 100 ? -7.413 5.253 11.458 1.00 94.06 100 ALA A O 1
ATOM 800 N N . ARG A 1 101 ? -7.307 6.475 9.580 1.00 94.56 101 ARG A N 1
ATOM 801 C CA . ARG A 1 101 ? -7.815 7.718 10.192 1.00 94.56 101 ARG A CA 1
ATOM 802 C C . ARG A 1 101 ? -9.264 7.565 10.647 1.00 94.56 101 ARG A C 1
ATOM 804 O O . ARG A 1 101 ? -9.605 8.000 11.745 1.00 94.56 101 ARG A O 1
ATOM 811 N N . GLU A 1 102 ? -10.105 6.927 9.837 1.00 95.50 102 GLU A N 1
ATOM 812 C CA . GLU A 1 102 ? -11.494 6.636 10.200 1.00 95.50 102 GLU A CA 1
ATOM 813 C C . GLU A 1 102 ? -11.567 5.672 11.389 1.00 95.50 102 GLU A C 1
ATOM 815 O O . GLU A 1 102 ? -12.291 5.941 12.348 1.00 95.50 102 GLU A O 1
ATOM 820 N N . ALA A 1 103 ? -10.762 4.605 11.396 1.00 95.31 103 ALA A N 1
ATOM 821 C CA . ALA A 1 103 ? -10.650 3.703 12.540 1.00 95.31 103 ALA A CA 1
ATOM 822 C C . ALA A 1 103 ? -10.187 4.443 13.808 1.00 95.31 103 ALA A C 1
ATOM 824 O O . ALA A 1 103 ? -10.762 4.263 14.884 1.00 95.31 103 ALA A O 1
ATOM 825 N N . TYR A 1 104 ? -9.204 5.339 13.695 1.00 95.31 104 TYR A N 1
ATOM 826 C CA . TYR A 1 104 ? -8.755 6.147 14.825 1.00 95.31 104 TYR A CA 1
ATOM 827 C C . TYR A 1 104 ? -9.848 7.089 15.348 1.00 95.31 104 TYR A C 1
ATOM 829 O O . TYR A 1 104 ? -10.037 7.195 16.561 1.00 95.31 104 TYR A O 1
ATOM 837 N N . ALA A 1 105 ? -10.637 7.703 14.465 1.00 95.94 105 ALA A N 1
ATOM 838 C CA . ALA A 1 105 ? -11.780 8.516 14.873 1.00 95.94 105 ALA A CA 1
ATOM 839 C C . ALA A 1 105 ? -12.821 7.697 15.663 1.00 95.94 105 ALA A C 1
ATOM 841 O O . ALA A 1 105 ? -13.384 8.190 16.643 1.00 95.94 105 ALA A O 1
ATOM 842 N N . GLN A 1 106 ? -13.043 6.430 15.295 1.00 97.38 106 GLN A N 1
ATOM 843 C CA . GLN A 1 106 ? -13.935 5.529 16.038 1.00 97.38 106 GLN A CA 1
ATOM 844 C C . GLN A 1 106 ? -13.374 5.147 17.408 1.00 97.38 106 GLN A C 1
ATOM 846 O O . GLN A 1 106 ? -14.131 5.099 18.379 1.00 97.38 106 GLN A O 1
ATOM 851 N N . ILE A 1 107 ? -12.056 4.941 17.514 1.00 95.94 107 ILE A N 1
ATOM 852 C CA . ILE A 1 107 ? -11.384 4.777 18.809 1.00 95.94 107 ILE A CA 1
ATOM 853 C C . ILE A 1 107 ? -11.670 6.004 19.678 1.00 95.94 107 ILE A C 1
ATOM 855 O O . ILE A 1 107 ? -12.235 5.860 20.757 1.00 95.94 107 ILE A O 1
ATOM 859 N N . GLN A 1 108 ? -11.379 7.213 19.191 1.00 96.25 108 GLN A N 1
ATOM 860 C CA . GLN A 1 108 ? -11.599 8.444 19.957 1.00 96.25 108 GLN A CA 1
ATOM 861 C C . GLN A 1 108 ? -13.059 8.603 20.401 1.00 96.25 108 GLN A C 1
ATOM 863 O O . GLN A 1 108 ? -13.320 8.979 21.545 1.00 96.25 108 GLN A O 1
ATOM 868 N N . TYR A 1 109 ? -14.012 8.286 19.524 1.00 97.69 109 TYR A N 1
ATOM 869 C CA . TYR A 1 109 ? 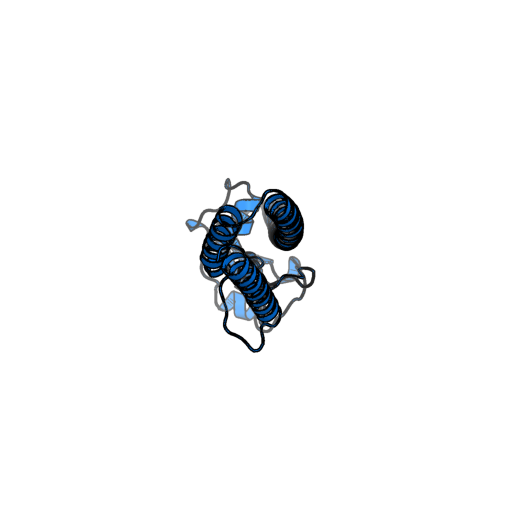-15.434 8.324 19.852 1.00 97.69 109 TYR A CA 1
ATOM 870 C C . TYR A 1 109 ? -15.796 7.345 20.979 1.00 97.69 109 TYR A C 1
ATOM 872 O O . TYR A 1 109 ? -16.473 7.724 21.939 1.00 97.69 109 TYR A O 1
ATOM 880 N N . TYR A 1 110 ? -15.323 6.098 20.909 1.00 98.00 110 TYR A N 1
ATOM 881 C CA . TYR A 1 110 ? -15.538 5.105 21.964 1.00 98.00 110 TYR A CA 1
ATOM 882 C C . TYR A 1 110 ? -14.953 5.565 23.309 1.00 98.00 110 TYR A C 1
ATOM 884 O O . TYR A 1 110 ? -15.604 5.452 24.349 1.00 98.00 110 TYR A O 1
ATOM 892 N N . GLU A 1 111 ? -13.752 6.138 23.302 1.00 97.19 111 GLU A N 1
ATOM 893 C CA . GLU A 1 111 ? -13.087 6.604 24.522 1.00 97.19 111 GLU A CA 1
ATOM 894 C C . GLU A 1 111 ? -13.815 7.779 25.169 1.00 97.19 111 GLU A C 1
ATOM 896 O O . GLU A 1 111 ? -14.024 7.794 26.382 1.00 97.19 111 GLU A O 1
ATOM 901 N N . GLN A 1 112 ? -14.260 8.742 24.361 1.00 97.69 112 GLN A N 1
ATOM 902 C CA . GLN A 1 112 ? -15.012 9.903 24.838 1.00 97.69 112 GLN A CA 1
ATOM 903 C C . GLN A 1 112 ? -16.377 9.512 25.411 1.00 97.69 112 GLN A C 1
ATOM 905 O O . GLN A 1 112 ? -16.822 10.089 26.401 1.00 97.69 112 GLN A O 1
ATOM 910 N N . THR A 1 113 ? -17.049 8.536 24.797 1.00 97.56 113 THR A N 1
ATOM 911 C CA . THR A 1 113 ? -18.401 8.122 25.199 1.00 97.56 113 THR A CA 1
ATOM 912 C C . THR A 1 113 ? -18.412 7.164 26.386 1.00 97.56 113 THR A C 1
ATOM 914 O O . THR A 1 113 ? -19.347 7.197 27.184 1.00 97.56 113 THR A O 1
ATOM 917 N N . THR A 1 114 ? -17.387 6.321 26.532 1.00 97.06 114 THR A N 1
ATOM 918 C CA . THR A 1 114 ? -17.329 5.304 27.597 1.00 97.06 114 THR A CA 1
ATOM 919 C C . THR A 1 114 ? -16.388 5.659 28.746 1.00 97.06 114 THR A C 1
ATOM 921 O O . THR A 1 114 ? -16.481 5.048 29.812 1.00 97.06 114 THR A O 1
ATOM 924 N N . GLY A 1 115 ? -15.468 6.607 28.542 1.00 96.50 115 GLY A N 1
ATOM 925 C CA . GLY A 1 115 ? -14.391 6.930 29.480 1.00 96.50 115 GLY A CA 1
ATOM 926 C C . GLY A 1 115 ? -13.306 5.851 29.583 1.00 96.50 115 GLY A C 1
ATOM 927 O O . GLY A 1 115 ? -12.441 5.944 30.452 1.00 96.50 115 GLY A O 1
ATOM 928 N N . LYS A 1 116 ? -13.352 4.809 28.740 1.00 96.12 116 LYS A N 1
ATOM 929 C CA . LYS A 1 116 ? -12.361 3.729 28.712 1.00 96.12 116 LYS A CA 1
ATOM 930 C C . LYS A 1 116 ? -11.348 3.992 27.617 1.00 96.12 116 LYS A C 1
ATOM 932 O O . LYS A 1 116 ? -11.734 4.136 26.467 1.00 96.12 116 LYS A O 1
ATOM 937 N N . GLU A 1 117 ? -10.074 3.997 27.980 1.00 96.06 117 GLU A N 1
ATOM 938 C CA . GLU A 1 117 ? -8.969 4.150 27.037 1.00 96.06 117 GLU A CA 1
ATOM 939 C C . GLU A 1 117 ? -8.654 2.821 26.336 1.00 96.06 117 GLU A C 1
ATOM 941 O O . GLU A 1 117 ? -8.508 1.788 26.993 1.00 96.06 117 GLU A O 1
ATOM 946 N N . ILE A 1 118 ? -8.505 2.856 25.013 1.00 96.00 118 ILE A N 1
ATOM 947 C CA . ILE A 1 118 ? -8.008 1.742 24.209 1.00 96.00 118 ILE A CA 1
ATOM 948 C C . ILE A 1 118 ? -6.484 1.710 24.277 1.00 96.00 118 ILE A C 1
ATOM 950 O O . ILE A 1 118 ? -5.805 2.674 23.912 1.00 96.00 118 ILE A O 1
ATOM 954 N N . LYS A 1 119 ? -5.967 0.560 24.711 1.00 94.25 119 LYS A N 1
ATOM 955 C CA . LYS A 1 119 ? -4.539 0.255 24.879 1.00 94.25 119 LYS A CA 1
ATOM 956 C C . LYS A 1 119 ? -4.083 -0.904 24.009 1.00 94.25 119 LYS A C 1
ATOM 958 O O . LYS A 1 119 ? -2.905 -0.981 23.675 1.00 94.25 119 LYS A O 1
ATOM 963 N N . HIS A 1 120 ? -5.014 -1.782 23.646 1.00 95.12 120 HIS A N 1
ATOM 964 C CA . HIS A 1 120 ? -4.724 -3.003 22.918 1.00 95.12 120 HIS A CA 1
ATOM 965 C C . HIS A 1 120 ? -5.472 -3.054 21.591 1.00 95.12 120 HIS A C 1
ATOM 967 O O . HIS A 1 120 ? -6.636 -2.661 21.496 1.00 95.12 120 HIS A O 1
ATOM 973 N N . ILE A 1 121 ? -4.799 -3.570 20.569 1.00 94.81 121 ILE A N 1
ATOM 974 C CA . ILE A 1 121 ? -5.342 -3.769 19.231 1.00 94.81 121 ILE A CA 1
ATOM 975 C C . ILE A 1 121 ? -5.117 -5.230 18.864 1.00 94.81 121 ILE A C 1
ATOM 977 O O . ILE A 1 121 ? -3.990 -5.711 18.844 1.00 94.81 121 ILE A O 1
ATOM 981 N N . ALA A 1 122 ? -6.195 -5.930 18.551 1.00 94.81 122 ALA A N 1
ATOM 982 C CA . ALA A 1 122 ? -6.170 -7.202 17.855 1.00 94.81 122 ALA A CA 1
ATOM 983 C C . ALA A 1 122 ? -6.717 -6.985 16.453 1.00 94.81 122 ALA A C 1
ATOM 985 O O . ALA A 1 122 ? -7.727 -6.303 16.282 1.00 94.81 122 ALA A O 1
ATOM 986 N N . TRP A 1 123 ? -6.099 -7.598 15.452 1.00 94.19 123 TRP A N 1
ATOM 987 C CA . TRP A 1 123 ? -6.612 -7.537 14.091 1.00 94.19 123 TRP A CA 1
ATOM 988 C C . TRP A 1 123 ? -6.596 -8.903 13.413 1.00 94.19 123 TRP A C 1
ATOM 990 O O . TRP A 1 123 ? -5.890 -9.821 13.835 1.00 94.19 123 TRP A O 1
ATOM 1000 N N . CYS A 1 124 ? -7.423 -9.038 12.385 1.00 94.00 124 CYS A N 1
ATOM 1001 C CA . CYS A 1 124 ? -7.449 -10.173 11.473 1.00 94.00 124 CYS A CA 1
ATOM 1002 C C . CYS A 1 124 ? -7.935 -9.705 10.098 1.00 94.00 124 CYS A C 1
ATOM 1004 O O . CYS A 1 124 ? -8.419 -8.583 9.967 1.00 94.00 124 CYS A O 1
ATOM 1006 N N . THR A 1 125 ? -7.860 -10.567 9.092 1.00 94.31 125 THR A N 1
ATOM 1007 C CA . THR A 1 125 ? -8.529 -10.347 7.805 1.00 94.31 125 THR A CA 1
ATOM 1008 C C . THR A 1 125 ? -9.873 -11.065 7.766 1.00 94.31 125 THR A C 1
ATOM 1010 O O . THR A 1 125 ? -10.127 -11.982 8.558 1.00 94.31 125 THR A O 1
ATOM 1013 N N . ASP A 1 126 ? -10.737 -10.637 6.860 1.00 93.56 126 ASP A N 1
ATOM 1014 C CA . ASP A 1 126 ? -11.977 -11.321 6.538 1.00 93.56 126 ASP A CA 1
ATOM 1015 C C . ASP A 1 126 ? -11.729 -12.560 5.649 1.00 93.56 126 ASP A C 1
ATOM 1017 O O . ASP A 1 126 ? -10.603 -13.061 5.538 1.00 93.56 126 ASP A O 1
ATOM 1021 N N . THR A 1 127 ? -12.797 -13.119 5.074 1.00 91.31 127 THR A N 1
ATOM 1022 C CA . THR A 1 127 ? -12.714 -14.378 4.319 1.00 91.31 127 THR A CA 1
ATOM 1023 C C . THR A 1 127 ? -11.975 -14.234 2.981 1.00 91.31 127 THR A C 1
ATOM 1025 O O . THR A 1 127 ? -11.360 -15.205 2.534 1.00 91.31 127 THR A O 1
ATOM 1028 N N . ASN A 1 128 ? -12.029 -13.068 2.335 1.00 89.94 128 ASN A N 1
ATOM 1029 C CA . ASN A 1 128 ? -11.380 -12.815 1.050 1.00 89.94 128 ASN A CA 1
ATOM 1030 C C . ASN A 1 128 ? -10.843 -11.380 0.981 1.00 89.94 128 ASN A C 1
ATOM 1032 O O . ASN A 1 128 ? -11.273 -10.580 0.152 1.00 89.94 128 ASN A O 1
ATOM 1036 N N . CYS A 1 129 ? -9.853 -11.103 1.826 1.00 88.69 129 CYS A N 1
ATOM 1037 C CA . CYS A 1 129 ? -9.202 -9.807 1.855 1.00 88.69 129 CYS A CA 1
ATOM 1038 C C . CYS A 1 129 ? -8.304 -9.631 0.628 1.00 88.69 129 CYS A C 1
ATOM 1040 O O . CYS A 1 129 ? -7.306 -10.341 0.445 1.00 88.69 129 CYS A O 1
ATOM 1042 N N . GLU A 1 130 ? -8.668 -8.689 -0.240 1.00 86.62 130 GLU A N 1
ATOM 1043 C CA . GLU A 1 130 ? -7.868 -8.387 -1.420 1.00 86.62 130 GLU A CA 1
ATOM 1044 C C . GLU A 1 130 ? -6.628 -7.584 -1.029 1.00 86.62 130 GLU A C 1
ATOM 1046 O O . GLU A 1 130 ? -6.707 -6.553 -0.367 1.00 86.62 130 GLU A O 1
ATOM 1051 N N . ASN A 1 131 ? -5.462 -7.992 -1.529 1.00 87.00 131 ASN A N 1
ATOM 1052 C CA . ASN A 1 131 ? -4.209 -7.281 -1.266 1.00 87.00 131 ASN A CA 1
ATOM 1053 C C . ASN A 1 131 ? -4.050 -6.000 -2.100 1.00 87.00 131 ASN A C 1
ATOM 1055 O O . ASN A 1 131 ? -2.984 -5.396 -2.054 1.00 87.00 131 ASN A O 1
ATOM 1059 N N . LYS A 1 132 ? -5.024 -5.606 -2.932 1.00 87.94 132 LYS A N 1
ATOM 1060 C CA . LYS A 1 132 ? -4.912 -4.469 -3.866 1.00 87.94 132 LYS A CA 1
ATOM 1061 C C . LYS A 1 132 ? -6.250 -3.766 -4.014 1.00 87.94 132 LYS A C 1
ATOM 1063 O O . LYS A 1 132 ? -7.283 -4.418 -4.001 1.00 87.94 132 LYS A O 1
ATOM 1068 N N . TYR A 1 133 ? -6.216 -2.451 -4.193 1.00 87.88 133 TYR A N 1
ATOM 1069 C CA . TYR A 1 133 ? -7.432 -1.676 -4.403 1.00 87.88 133 TYR A CA 1
ATOM 1070 C C . TYR A 1 133 ? -7.914 -1.731 -5.866 1.00 87.88 133 TYR A C 1
ATOM 1072 O O . TYR A 1 133 ? -7.087 -1.691 -6.787 1.00 87.88 133 TYR A O 1
ATOM 1080 N N . PRO A 1 134 ? -9.237 -1.775 -6.123 1.00 85.88 134 PRO A N 1
ATOM 1081 C CA . PRO A 1 134 ? -9.787 -1.848 -7.482 1.00 85.88 134 PRO A CA 1
ATOM 1082 C C . PRO A 1 134 ? -9.454 -0.644 -8.374 1.00 85.88 134 PRO A C 1
ATOM 1084 O O . PRO A 1 134 ? -9.412 -0.764 -9.598 1.00 85.88 134 PRO A O 1
ATOM 1087 N N . ASN A 1 135 ? -9.225 0.529 -7.781 1.00 86.12 135 ASN A N 1
ATOM 1088 C CA . ASN A 1 135 ? -8.880 1.762 -8.494 1.00 86.12 135 ASN A CA 1
ATOM 1089 C C . ASN A 1 135 ? -7.370 1.910 -8.772 1.00 86.12 135 ASN A C 1
ATOM 1091 O O . ASN A 1 135 ? -6.952 2.867 -9.428 1.00 86.12 135 ASN A O 1
ATOM 1095 N N . VAL A 1 136 ? -6.559 0.951 -8.323 1.00 85.44 136 VAL A N 1
ATOM 1096 C CA . VAL A 1 136 ? -5.139 0.841 -8.651 1.00 85.44 136 VAL A CA 1
ATOM 1097 C C . VAL A 1 136 ? -5.013 0.015 -9.929 1.00 85.44 136 VAL A C 1
ATOM 1099 O O . VAL A 1 136 ? -5.268 -1.183 -9.948 1.00 85.44 136 VAL A O 1
ATOM 1102 N N . TYR A 1 137 ? -4.585 0.655 -11.014 1.00 79.81 137 TYR A N 1
ATOM 1103 C CA . TYR A 1 137 ? -4.353 0.029 -12.316 1.00 79.81 137 TYR A CA 1
ATOM 1104 C C . TYR A 1 137 ? -3.066 -0.811 -12.358 1.00 79.81 137 TYR A C 1
ATOM 1106 O O . TYR A 1 137 ? -3.049 -1.908 -12.918 1.00 79.81 137 TYR A O 1
ATOM 1114 N N . TYR A 1 138 ? -1.963 -0.311 -11.788 1.00 76.44 138 TYR A N 1
ATOM 1115 C CA . TYR A 1 138 ? -0.704 -1.061 -11.761 1.00 76.44 138 TYR A CA 1
ATOM 1116 C C . TYR A 1 138 ? -0.672 -1.990 -10.550 1.00 76.44 138 TYR A C 1
ATOM 1118 O O . TYR A 1 138 ? -0.253 -1.602 -9.468 1.00 76.44 138 TYR A O 1
ATOM 1126 N N . GLN A 1 139 ? -1.095 -3.232 -10.735 1.00 73.31 139 GLN A N 1
ATOM 1127 C CA . GLN A 1 139 ? -1.220 -4.211 -9.653 1.00 73.31 139 GLN A CA 1
ATOM 1128 C C . GLN A 1 139 ? -0.085 -5.243 -9.629 1.00 73.31 139 GLN A C 1
ATOM 1130 O O . GLN A 1 139 ? -0.225 -6.306 -9.035 1.00 73.31 139 GLN A O 1
ATOM 1135 N N . TYR A 1 140 ? 1.034 -5.005 -10.309 1.00 70.75 140 TYR A N 1
ATOM 1136 C CA . TYR A 1 140 ? 2.082 -6.017 -10.403 1.00 70.75 140 TYR A CA 1
ATOM 1137 C C . TYR A 1 140 ? 3.084 -5.951 -9.243 1.00 70.75 140 TYR A C 1
ATOM 1139 O O . TYR A 1 140 ? 3.664 -4.901 -8.957 1.00 70.75 140 TYR A O 1
ATOM 1147 N N . GLY A 1 141 ? 3.351 -7.112 -8.639 1.00 68.75 141 GLY A N 1
ATOM 1148 C CA . GLY A 1 141 ? 4.250 -7.250 -7.496 1.00 68.75 141 GLY A CA 1
ATOM 1149 C C . GLY A 1 141 ? 3.773 -6.478 -6.264 1.00 68.75 141 GLY A C 1
ATOM 1150 O O . GLY A 1 141 ? 2.597 -6.142 -6.144 1.00 68.75 141 GLY A O 1
ATOM 1151 N N . GLN A 1 142 ? 4.727 -6.181 -5.380 1.00 73.88 142 GLN A N 1
ATOM 1152 C CA . GLN A 1 142 ? 4.462 -5.652 -4.038 1.00 73.88 142 GLN A CA 1
ATOM 1153 C C . GLN A 1 142 ? 4.302 -4.131 -3.970 1.00 73.88 142 GLN A C 1
ATOM 1155 O O . GLN A 1 142 ? 3.949 -3.597 -2.928 1.00 73.88 142 GLN A O 1
ATOM 1160 N N . ILE A 1 143 ? 4.601 -3.403 -5.054 1.00 80.06 143 ILE A N 1
ATOM 1161 C CA . ILE A 1 143 ? 4.712 -1.938 -4.980 1.00 80.06 143 ILE A CA 1
ATOM 1162 C C . ILE A 1 143 ? 3.380 -1.260 -4.654 1.00 80.06 143 ILE A C 1
ATOM 1164 O O . ILE A 1 143 ? 3.394 -0.230 -4.004 1.00 80.06 143 ILE A O 1
ATOM 1168 N N . ASN A 1 144 ? 2.250 -1.838 -5.061 1.00 84.25 144 ASN A N 1
ATOM 1169 C CA . ASN A 1 144 ? 0.915 -1.302 -4.780 1.00 84.25 144 ASN A CA 1
ATOM 1170 C C . ASN A 1 144 ? 0.051 -2.328 -4.036 1.00 84.25 144 ASN A C 1
ATOM 1172 O O . ASN A 1 144 ? -1.155 -2.411 -4.262 1.00 84.25 144 ASN A O 1
ATOM 1176 N N . GLU A 1 145 ? 0.689 -3.176 -3.228 1.00 87.12 145 GLU A N 1
ATOM 1177 C CA . GLU A 1 145 ? -0.031 -4.002 -2.263 1.00 87.12 145 GLU A CA 1
ATOM 1178 C C . GLU A 1 145 ? -0.491 -3.140 -1.085 1.00 87.12 145 GLU A C 1
ATOM 1180 O O . GLU A 1 145 ? 0.225 -2.248 -0.633 1.00 87.12 145 GLU A O 1
ATOM 1185 N N . ARG A 1 146 ? -1.691 -3.435 -0.590 1.00 88.75 146 ARG A N 1
ATOM 1186 C CA . ARG A 1 146 ? -2.309 -2.805 0.573 1.00 88.75 146 ARG A CA 1
ATOM 1187 C C . ARG A 1 146 ? -1.521 -3.169 1.816 1.00 88.75 146 ARG A C 1
ATOM 1189 O O . ARG A 1 146 ? -1.483 -4.340 2.205 1.00 88.75 146 ARG A O 1
ATOM 1196 N N . VAL A 1 147 ? -0.963 -2.170 2.486 1.00 88.56 147 VAL A N 1
ATOM 1197 C CA . VAL A 1 147 ? -0.309 -2.356 3.784 1.00 88.56 147 VAL A CA 1
ATOM 1198 C C . VAL A 1 147 ? -1.346 -2.770 4.819 1.00 88.56 147 VAL A C 1
ATOM 1200 O O . VAL A 1 147 ? -1.048 -3.597 5.678 1.00 88.56 147 VAL A O 1
ATOM 1203 N N . LEU A 1 148 ? -2.580 -2.268 4.712 1.00 87.56 148 LEU A N 1
ATOM 1204 C CA . LEU A 1 148 ? -3.645 -2.570 5.663 1.00 87.56 148 LEU A CA 1
ATOM 1205 C C . LEU A 1 148 ? -3.964 -4.076 5.736 1.00 87.56 148 LEU A C 1
ATOM 1207 O O . LEU A 1 148 ? -4.124 -4.606 6.831 1.00 87.56 148 LEU A O 1
ATOM 1211 N N . SER A 1 149 ? -3.971 -4.778 4.597 1.00 83.44 149 SER A N 1
ATOM 1212 C CA . SER A 1 149 ? -4.222 -6.232 4.528 1.00 83.44 149 SER A CA 1
ATOM 1213 C C . SER A 1 149 ? -3.128 -7.080 5.196 1.00 83.44 149 SER A C 1
ATOM 1215 O O . SER A 1 149 ? -3.388 -8.186 5.667 1.00 83.44 149 SER A O 1
ATOM 1217 N N . GLN A 1 150 ? -1.899 -6.559 5.252 1.00 84.00 150 GLN A N 1
ATOM 1218 C CA . GLN A 1 150 ? -0.718 -7.274 5.748 1.00 84.00 150 GLN A CA 1
ATOM 1219 C C . GLN A 1 150 ? -0.377 -6.899 7.192 1.00 84.00 150 GLN A C 1
ATOM 1221 O O . GLN A 1 150 ? 0.055 -7.744 7.977 1.00 84.00 150 GLN A O 1
ATOM 1226 N N . THR A 1 151 ? -0.549 -5.621 7.535 1.00 83.12 151 THR A N 1
ATOM 1227 C CA . THR A 1 151 ? -0.079 -5.037 8.792 1.00 83.12 151 THR A CA 1
ATOM 1228 C C . THR A 1 151 ? -0.922 -3.818 9.189 1.00 83.12 151 THR A C 1
ATOM 1230 O O . THR A 1 151 ? -0.398 -2.720 9.387 1.00 83.12 151 THR A O 1
ATOM 1233 N N . ALA A 1 152 ? -2.241 -3.989 9.338 1.00 79.81 152 ALA A N 1
ATOM 1234 C CA . ALA A 1 152 ? -3.184 -2.898 9.638 1.00 79.81 152 ALA A CA 1
ATOM 1235 C C . ALA A 1 152 ? -2.782 -1.993 10.808 1.00 79.81 152 ALA A C 1
ATOM 1237 O O . ALA A 1 152 ? -2.971 -0.776 10.775 1.00 79.81 152 ALA A O 1
ATOM 1238 N N . TYR A 1 153 ? -2.183 -2.595 11.831 1.00 79.56 153 TYR A N 1
ATOM 1239 C CA . TYR A 1 153 ? -1.665 -1.897 12.995 1.00 79.56 153 TYR A CA 1
ATOM 1240 C C . TYR A 1 153 ? -0.686 -0.761 12.629 1.00 79.56 153 TYR A C 1
ATOM 1242 O O . TYR A 1 153 ? -0.796 0.335 13.173 1.00 79.56 153 TYR A O 1
ATOM 1250 N N . CYS A 1 154 ? 0.213 -0.961 11.657 1.00 81.69 154 CYS A N 1
ATOM 1251 C CA . CYS A 1 154 ? 1.171 0.070 11.247 1.00 81.69 154 CYS A CA 1
ATOM 1252 C C . CYS A 1 154 ? 0.482 1.317 10.677 1.00 81.69 154 CYS A C 1
ATOM 1254 O O . CYS A 1 154 ? 0.946 2.432 10.908 1.00 81.69 154 CYS A O 1
ATOM 1256 N N . MET A 1 155 ? -0.644 1.149 9.979 1.00 85.88 155 MET A N 1
ATOM 1257 C CA . MET A 1 155 ? -1.399 2.283 9.446 1.00 85.88 155 MET A CA 1
ATOM 1258 C C . MET A 1 155 ? -2.092 3.073 10.559 1.00 85.88 155 MET A C 1
ATOM 1260 O O . MET A 1 155 ? -2.142 4.299 10.490 1.00 85.88 155 MET A O 1
ATOM 1264 N N . LEU A 1 156 ? -2.555 2.404 11.623 1.00 85.50 156 LEU A N 1
ATOM 1265 C CA . LEU A 1 156 ? -3.054 3.088 12.822 1.00 85.50 156 LEU A CA 1
ATOM 1266 C C . LEU A 1 156 ? -1.956 3.901 13.514 1.00 85.50 156 LEU A C 1
ATOM 1268 O O . LEU A 1 156 ? -2.214 5.033 13.905 1.00 85.50 156 LEU A O 1
ATOM 1272 N N . VAL A 1 157 ? -0.733 3.374 13.616 1.00 86.50 157 VAL A N 1
ATOM 1273 C CA . VAL A 1 157 ? 0.414 4.129 14.158 1.00 86.50 157 VAL A CA 1
ATOM 1274 C C . VAL A 1 157 ? 0.703 5.375 13.319 1.00 86.50 157 VAL A C 1
ATOM 1276 O O . VAL A 1 157 ? 0.941 6.454 13.860 1.00 86.50 157 VAL A O 1
ATOM 1279 N N . MET A 1 158 ? 0.640 5.260 11.990 1.00 85.00 158 MET A N 1
ATOM 1280 C CA . MET A 1 158 ? 0.793 6.420 11.108 1.00 85.00 158 MET A CA 1
ATOM 1281 C C . MET A 1 158 ? -0.341 7.434 11.290 1.00 85.00 158 MET A C 1
ATOM 1283 O O . MET A 1 158 ? -0.083 8.634 11.312 1.00 85.00 158 MET A O 1
ATOM 1287 N N . ALA A 1 159 ? -1.584 6.976 11.464 1.00 87.31 159 ALA A N 1
ATOM 1288 C CA . ALA A 1 159 ? -2.740 7.845 11.683 1.00 87.31 159 ALA A CA 1
ATOM 1289 C C . ALA A 1 159 ? -2.688 8.618 13.016 1.00 87.31 159 ALA A C 1
ATOM 1291 O O . ALA A 1 159 ? -3.390 9.617 13.166 1.00 87.31 159 ALA A O 1
ATOM 1292 N N . THR A 1 160 ? -1.858 8.182 13.968 1.00 85.62 160 THR A N 1
ATOM 1293 C CA . THR A 1 160 ? -1.625 8.854 15.255 1.00 85.62 160 THR A CA 1
ATOM 1294 C C . THR A 1 160 ? -0.318 9.652 15.288 1.00 85.62 160 THR A C 1
ATOM 1296 O O . THR A 1 160 ? 0.157 10.002 16.370 1.00 85.62 160 THR A O 1
ATOM 1299 N N . ASP A 1 161 ? 0.295 9.918 14.129 1.00 83.62 161 ASP A N 1
ATOM 1300 C CA . ASP A 1 161 ? 1.600 10.580 13.998 1.00 83.62 161 ASP A CA 1
ATOM 1301 C C . ASP A 1 161 ? 2.715 9.895 14.817 1.00 83.62 161 ASP A C 1
ATOM 1303 O O . ASP A 1 161 ? 3.629 10.543 15.334 1.00 83.62 161 ASP A O 1
ATOM 1307 N N . ASN A 1 162 ? 2.653 8.563 14.945 1.00 79.56 162 ASN A N 1
ATOM 1308 C CA . ASN A 1 162 ? 3.534 7.737 15.781 1.00 79.56 162 ASN A CA 1
ATOM 1309 C C . ASN A 1 162 ? 3.518 8.098 17.279 1.00 79.56 162 ASN A C 1
ATOM 1311 O O . ASN A 1 162 ? 4.451 7.760 18.009 1.00 79.56 162 ASN A O 1
ATOM 1315 N N . GLN A 1 163 ? 2.492 8.800 17.759 1.00 80.50 163 GLN A N 1
ATOM 1316 C CA . GLN A 1 163 ? 2.395 9.199 19.166 1.00 80.50 163 GLN A CA 1
ATOM 1317 C C . GLN A 1 163 ? 1.624 8.192 20.013 1.00 80.50 163 GLN A C 1
ATOM 1319 O O . GLN A 1 163 ? 1.619 8.292 21.242 1.00 80.50 163 GLN A O 1
ATOM 1324 N N . ARG A 1 164 ? 0.935 7.245 19.370 1.00 80.38 164 ARG A N 1
ATOM 1325 C CA . ARG A 1 164 ? 0.008 6.356 20.053 1.00 80.38 164 ARG A CA 1
ATOM 1326 C C . ARG A 1 164 ? -0.037 4.980 19.405 1.00 80.38 164 ARG A C 1
ATOM 1328 O O . ARG A 1 164 ? -0.182 4.871 18.190 1.00 80.38 164 ARG A O 1
ATOM 1335 N N . PHE A 1 165 ? -0.006 3.978 20.280 1.00 85.00 165 PHE A N 1
ATOM 1336 C CA . PHE A 1 165 ? 0.182 2.562 19.990 1.00 85.00 165 PHE A CA 1
ATOM 1337 C C . PHE A 1 165 ? 1.610 2.236 19.513 1.00 85.00 165 PHE A C 1
ATOM 1339 O O . PHE A 1 165 ? 2.164 2.889 18.633 1.00 85.00 165 PHE A O 1
ATOM 1346 N N . THR A 1 166 ? 2.218 1.237 20.157 1.00 83.31 166 THR A N 1
ATOM 1347 C CA . THR A 1 166 ? 3.510 0.619 19.798 1.00 83.31 166 THR A CA 1
ATOM 1348 C C . THR A 1 166 ? 3.294 -0.875 19.548 1.00 83.31 166 THR A C 1
ATOM 1350 O O . THR A 1 166 ? 2.196 -1.380 19.784 1.00 83.31 166 THR A O 1
ATOM 1353 N N . ASP A 1 167 ? 4.306 -1.608 19.082 1.00 83.25 167 ASP A N 1
ATOM 1354 C CA . ASP A 1 167 ? 4.183 -3.060 18.854 1.00 83.25 167 ASP A CA 1
ATOM 1355 C C . ASP A 1 167 ? 3.659 -3.817 20.097 1.00 83.25 167 ASP A C 1
ATOM 1357 O O . ASP A 1 167 ? 3.044 -4.871 19.982 1.00 83.25 167 ASP A O 1
ATOM 1361 N N . GLU A 1 168 ? 3.833 -3.242 21.291 1.00 85.75 168 GLU A N 1
ATOM 1362 C CA . GLU A 1 168 ? 3.330 -3.736 22.580 1.00 85.75 168 GLU A CA 1
ATOM 1363 C C . GLU A 1 168 ? 1.801 -3.623 22.733 1.00 85.75 168 GLU A C 1
ATOM 1365 O O . GLU A 1 168 ? 1.197 -4.338 23.533 1.00 85.75 168 GLU A O 1
ATOM 1370 N N . ALA A 1 169 ? 1.157 -2.736 21.972 1.00 89.44 169 ALA A N 1
ATOM 1371 C CA . ALA A 1 169 ? -0.295 -2.619 21.907 1.00 89.44 169 ALA A CA 1
ATOM 1372 C C . ALA A 1 169 ? -0.925 -3.783 21.128 1.00 89.44 169 ALA A C 1
ATOM 1374 O O . ALA A 1 169 ? -2.119 -4.042 21.283 1.00 89.44 169 ALA A O 1
ATOM 1375 N N . LEU A 1 170 ? -0.154 -4.492 20.298 1.00 91.69 170 LEU A N 1
ATOM 1376 C CA . LEU A 1 170 ? -0.666 -5.596 19.501 1.00 91.69 170 LEU A CA 1
ATOM 1377 C C . LEU A 1 170 ? -0.909 -6.831 20.378 1.00 91.69 170 LEU A C 1
ATOM 1379 O O . LEU A 1 170 ? 0.005 -7.384 20.987 1.00 91.69 170 LEU A O 1
ATOM 1383 N N . VAL A 1 171 ? -2.152 -7.304 20.399 1.00 94.81 171 VAL A N 1
ATOM 1384 C CA . VAL A 1 171 ? -2.554 -8.528 21.100 1.00 94.81 171 VAL A CA 1
ATOM 1385 C C . VAL A 1 171 ? -3.185 -9.516 20.115 1.00 94.81 171 VAL A C 1
ATOM 1387 O O . VAL A 1 171 ? -3.766 -9.102 19.110 1.00 94.81 171 VAL A O 1
ATOM 1390 N N . PRO A 1 172 ? -3.082 -10.835 20.352 1.00 94.81 172 PRO A N 1
ATOM 1391 C CA . PRO A 1 172 ? -3.661 -11.818 19.444 1.00 94.81 172 PRO A CA 1
ATOM 1392 C C . PRO A 1 172 ? -5.192 -11.721 19.399 1.00 94.81 172 PRO A C 1
ATOM 1394 O O . PRO A 1 172 ? -5.853 -11.507 20.420 1.00 94.81 172 PRO A O 1
ATOM 1397 N N . MET A 1 173 ? -5.764 -11.948 18.213 1.00 95.56 173 MET A N 1
ATOM 1398 C CA . MET A 1 173 ? -7.210 -12.083 18.031 1.00 95.56 173 MET A CA 1
ATOM 1399 C C . MET A 1 173 ? -7.737 -13.266 18.850 1.00 95.56 173 MET A C 1
ATOM 1401 O O . MET A 1 173 ? -7.280 -14.400 18.699 1.00 95.56 173 MET A O 1
ATOM 1405 N N . LYS A 1 174 ? -8.720 -13.012 19.719 1.00 97.12 174 LYS A N 1
ATOM 1406 C CA . LYS A 1 174 ? -9.364 -14.066 20.512 1.00 97.12 174 LYS A CA 1
ATOM 1407 C C . LYS A 1 174 ? -10.312 -14.873 19.628 1.00 97.12 174 LYS A C 1
ATOM 1409 O O . LYS A 1 174 ? -11.153 -14.293 18.945 1.00 97.12 174 LYS A O 1
ATOM 1414 N N . ALA A 1 175 ? -10.225 -16.202 19.702 1.00 96.62 175 ALA A N 1
ATOM 1415 C CA . ALA A 1 175 ? -11.057 -17.105 18.902 1.00 96.62 175 ALA A CA 1
ATOM 1416 C C . ALA A 1 175 ? -12.561 -16.863 19.111 1.00 96.62 175 ALA A C 1
ATOM 1418 O O . ALA A 1 175 ? -13.301 -16.784 18.141 1.00 96.62 175 ALA A O 1
ATOM 1419 N N . GLU A 1 176 ? -12.994 -16.648 20.357 1.00 97.12 176 GLU A N 1
ATOM 1420 C CA . GLU A 1 176 ? -14.397 -16.357 20.694 1.00 97.12 176 GLU A CA 1
ATOM 1421 C C . GLU A 1 176 ? -14.907 -15.079 20.013 1.00 97.12 176 GLU A C 1
ATOM 1423 O O . GLU A 1 176 ? -16.025 -15.050 19.506 1.00 97.12 176 GLU A O 1
ATOM 1428 N N . ILE A 1 177 ? -14.067 -14.040 19.946 1.00 97.50 177 ILE A N 1
ATOM 1429 C CA . ILE A 1 177 ? -14.407 -12.778 19.279 1.00 97.50 177 ILE A CA 1
ATOM 1430 C C . ILE A 1 177 ? -14.493 -12.983 17.770 1.00 97.50 177 ILE A C 1
ATOM 1432 O O . ILE A 1 177 ? -15.462 -12.557 17.146 1.00 97.50 177 ILE A O 1
ATOM 1436 N N . TYR A 1 178 ? -13.516 -13.672 17.183 1.00 97.12 178 TYR A N 1
ATOM 1437 C CA . TYR A 1 178 ? -13.541 -13.978 15.757 1.00 97.12 178 TYR A CA 1
ATOM 1438 C C . TYR A 1 178 ? -14.778 -14.798 15.373 1.00 97.12 178 TYR A C 1
ATOM 1440 O O . TYR A 1 178 ? -15.518 -14.411 14.468 1.00 97.12 178 TYR A O 1
ATOM 1448 N N . ASP A 1 179 ? -15.038 -15.891 16.092 1.00 97.31 179 ASP A N 1
ATOM 1449 C CA . ASP A 1 179 ? -16.159 -16.790 15.828 1.00 97.31 179 ASP A CA 1
ATOM 1450 C C . ASP A 1 179 ? -17.514 -16.090 15.977 1.00 97.31 179 ASP A C 1
ATOM 1452 O O . ASP A 1 179 ? -18.425 -16.354 15.193 1.00 97.31 179 ASP A O 1
ATOM 1456 N N . GLN A 1 180 ? -17.645 -15.187 16.951 1.00 97.50 180 GLN A N 1
ATOM 1457 C CA . GLN A 1 180 ? -18.885 -14.460 17.199 1.00 97.50 180 GLN A CA 1
ATOM 1458 C C . GLN A 1 180 ? -19.124 -13.319 16.201 1.00 97.50 180 GLN A C 1
ATOM 1460 O O . GLN A 1 180 ? -20.264 -13.103 15.788 1.00 97.50 180 GLN A O 1
ATOM 1465 N N . TYR A 1 181 ? -18.083 -12.559 15.847 1.00 97.06 181 TYR A N 1
ATOM 1466 C CA . TYR A 1 181 ? -18.253 -11.277 15.158 1.00 97.06 181 TYR A CA 1
ATOM 1467 C C . TYR A 1 181 ? -17.770 -11.258 13.707 1.00 97.06 181 TYR A C 1
ATOM 1469 O O . TYR A 1 181 ? -18.308 -10.467 12.930 1.00 97.06 181 TYR A O 1
ATOM 1477 N N . PHE A 1 182 ? -16.809 -12.099 13.318 1.00 97.38 182 PHE A N 1
ATOM 1478 C CA . PHE A 1 182 ? -16.108 -11.975 12.028 1.00 97.38 182 PHE A CA 1
ATOM 1479 C C . PHE A 1 182 ? -16.171 -13.227 11.146 1.00 97.38 182 PHE A C 1
ATOM 1481 O O . PHE A 1 182 ? -16.045 -13.126 9.927 1.00 97.38 182 PHE A O 1
ATOM 1488 N N . LYS A 1 183 ? -16.398 -14.409 11.723 1.00 96.62 183 LYS A N 1
ATOM 1489 C CA . LYS A 1 183 ? -16.391 -15.678 10.988 1.00 96.62 183 LYS A CA 1
ATOM 1490 C C . LYS A 1 183 ? -17.376 -15.689 9.819 1.00 96.62 183 LYS A C 1
ATOM 1492 O O . LYS A 1 183 ? -18.575 -15.488 9.995 1.00 96.62 183 LYS A O 1
ATOM 1497 N N . GLY A 1 184 ? -16.854 -16.001 8.633 1.00 95.38 184 GLY A N 1
ATOM 1498 C CA . GLY A 1 184 ? -17.634 -16.126 7.399 1.00 95.38 184 GLY A CA 1
ATOM 1499 C C . GLY A 1 184 ? -18.116 -14.797 6.817 1.00 95.38 184 GLY A C 1
ATOM 1500 O O . GLY A 1 184 ? -18.895 -14.814 5.866 1.00 95.38 184 GLY A O 1
ATOM 1501 N N . LYS A 1 185 ? -17.681 -13.661 7.372 1.00 95.75 185 LYS A N 1
ATOM 1502 C CA . LYS A 1 185 ? -17.959 -12.343 6.807 1.00 95.75 185 LYS A CA 1
ATOM 1503 C C . LYS A 1 185 ? -16.923 -11.982 5.745 1.00 95.75 185 LYS A C 1
ATOM 1505 O O . LYS A 1 185 ? -15.788 -12.465 5.775 1.00 95.75 185 LYS A O 1
ATOM 1510 N N . ASN A 1 186 ? -17.363 -11.179 4.787 1.00 95.75 186 ASN A N 1
ATOM 1511 C CA . ASN A 1 186 ? -16.567 -10.697 3.672 1.00 95.75 186 ASN A CA 1
ATOM 1512 C C . ASN A 1 186 ? -17.091 -9.318 3.283 1.00 95.75 186 ASN A C 1
ATOM 1514 O O . ASN A 1 186 ? -18.284 -9.199 2.990 1.00 95.75 186 ASN A O 1
ATOM 1518 N N . TRP A 1 187 ? -16.238 -8.305 3.310 1.00 94.69 187 TRP A N 1
ATOM 1519 C CA . TRP A 1 187 ? -16.618 -6.933 2.998 1.00 94.69 187 TRP A CA 1
ATOM 1520 C C . TRP A 1 187 ? -15.831 -6.426 1.792 1.00 94.69 187 TRP A C 1
ATOM 1522 O O . TRP A 1 187 ? -14.705 -6.833 1.552 1.00 94.69 187 TRP A O 1
ATOM 1532 N N . ASP A 1 188 ? -16.427 -5.500 1.046 1.00 91.56 188 ASP A N 1
ATOM 1533 C CA . ASP A 1 188 ? -15.754 -4.827 -0.075 1.00 91.56 188 ASP A CA 1
ATOM 1534 C C . ASP A 1 188 ? -15.346 -3.385 0.285 1.00 91.56 188 ASP A C 1
ATOM 1536 O O . ASP A 1 188 ? -14.672 -2.700 -0.483 1.00 91.56 188 ASP A O 1
ATOM 1540 N N . VAL A 1 189 ? -15.808 -2.894 1.440 1.00 91.75 189 VAL A N 1
ATOM 1541 C CA . VAL A 1 189 ? -15.624 -1.522 1.925 1.00 91.75 189 VAL A CA 1
ATOM 1542 C C . VAL A 1 189 ? -15.493 -1.512 3.442 1.00 91.75 189 VAL A C 1
ATOM 1544 O O . VAL A 1 189 ? -15.959 -2.427 4.118 1.00 91.75 189 VAL A O 1
ATOM 1547 N N . PHE A 1 190 ? -14.919 -0.440 3.986 1.00 94.25 190 PHE A N 1
ATOM 1548 C CA . PHE A 1 190 ? -14.804 -0.267 5.428 1.00 94.25 190 PHE A CA 1
ATOM 1549 C C . PHE A 1 190 ? -16.135 0.161 6.075 1.00 94.25 190 PHE A C 1
ATOM 1551 O O . PHE A 1 190 ? -16.658 1.243 5.811 1.00 94.25 190 PHE A O 1
ATOM 1558 N N . LEU A 1 191 ? -16.662 -0.685 6.960 1.00 96.69 191 LEU A N 1
ATOM 1559 C CA . LEU A 1 191 ? -17.871 -0.510 7.763 1.00 96.69 191 LEU A CA 1
ATOM 1560 C C . LEU A 1 191 ? -17.521 -0.624 9.256 1.00 96.69 191 LEU A C 1
ATOM 1562 O O . LEU A 1 191 ? -17.543 -1.724 9.824 1.00 96.69 191 LEU A O 1
ATOM 1566 N N . PRO A 1 192 ? -17.231 0.495 9.943 1.00 95.44 192 PRO A N 1
ATOM 1567 C CA . PRO A 1 192 ? -16.730 0.443 11.311 1.00 95.44 192 PRO A CA 1
ATOM 1568 C C . PRO A 1 192 ? -17.646 -0.280 12.298 1.00 95.44 192 PRO A C 1
ATOM 1570 O O . PRO A 1 192 ? -17.154 -0.968 13.186 1.00 95.44 192 PRO A O 1
ATOM 1573 N N . GLN A 1 193 ? -18.972 -0.178 12.138 1.00 95.00 193 GLN A N 1
ATOM 1574 C CA . GLN A 1 193 ? -19.914 -0.811 13.072 1.00 95.00 193 GLN A CA 1
ATOM 1575 C C . GLN A 1 193 ? -19.881 -2.344 13.018 1.00 95.00 193 GLN A C 1
ATOM 1577 O O . GLN A 1 193 ? -20.275 -2.999 13.980 1.00 95.00 193 GLN A O 1
ATOM 1582 N N . GLU A 1 194 ? -19.438 -2.917 11.899 1.00 96.56 194 GLU A N 1
ATOM 1583 C CA . GLU A 1 194 ? -19.359 -4.366 11.716 1.00 96.56 194 GLU A CA 1
ATOM 1584 C C . GLU A 1 194 ? -17.940 -4.901 11.887 1.00 96.56 194 GLU A C 1
ATOM 1586 O O . GLU A 1 194 ? -17.760 -6.040 12.323 1.00 96.56 194 GLU A O 1
ATOM 1591 N N . GLN A 1 195 ? -16.948 -4.083 11.535 1.00 97.06 195 GLN A N 1
ATOM 1592 C CA . GLN A 1 195 ? -15.545 -4.475 11.474 1.00 97.06 195 GLN A CA 1
ATOM 1593 C C . GLN A 1 195 ? -14.748 -4.085 12.719 1.00 97.06 195 GLN A C 1
ATOM 1595 O O . GLN A 1 195 ? -13.670 -4.637 12.925 1.00 97.06 195 GLN A O 1
ATOM 1600 N N . MET A 1 196 ? -15.249 -3.174 13.560 1.00 97.31 196 MET A N 1
ATOM 1601 C CA . MET A 1 196 ? -14.581 -2.747 14.792 1.00 97.31 196 MET A CA 1
ATOM 1602 C C . MET A 1 196 ? -15.407 -3.114 16.023 1.00 97.31 196 MET A C 1
ATOM 1604 O O . MET A 1 196 ? -16.477 -2.560 16.271 1.00 97.31 196 MET A O 1
ATOM 1608 N N . ILE A 1 197 ? -14.877 -4.027 16.834 1.00 97.94 197 ILE A N 1
ATOM 1609 C CA . ILE A 1 197 ? -15.498 -4.464 18.083 1.00 97.94 197 ILE A CA 1
ATOM 1610 C C . ILE A 1 197 ? -14.656 -3.968 19.253 1.00 97.94 197 ILE A C 1
ATOM 1612 O O . ILE A 1 197 ? -13.512 -4.377 19.437 1.00 97.94 197 ILE A O 1
ATOM 1616 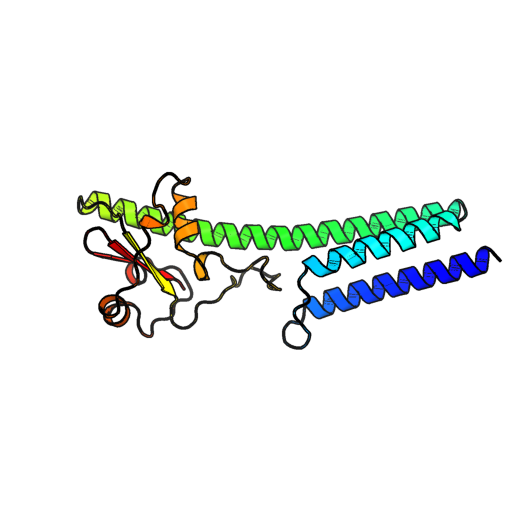N N . PHE A 1 198 ? -15.241 -3.097 20.069 1.00 97.56 198 PHE A N 1
ATOM 1617 C CA . PHE A 1 198 ? -14.600 -2.553 21.262 1.00 97.56 198 PHE A CA 1
ATOM 1618 C C . PHE A 1 198 ? -15.030 -3.339 22.503 1.00 97.56 198 PHE A C 1
ATOM 1620 O O . PHE A 1 198 ? -16.223 -3.447 22.796 1.00 97.56 198 PHE A O 1
ATOM 1627 N N . GLN A 1 199 ? -14.070 -3.865 23.266 1.00 96.69 199 GLN A N 1
ATOM 1628 C CA . GLN A 1 199 ? -14.330 -4.484 24.566 1.00 96.69 199 GLN A CA 1
ATOM 1629 C C . GLN A 1 199 ? -13.313 -4.018 25.602 1.00 96.69 199 GLN A C 1
ATOM 1631 O O . GLN A 1 199 ? -12.157 -4.435 25.600 1.00 96.69 199 GLN A O 1
ATOM 1636 N N . GLY A 1 200 ? -13.769 -3.180 26.535 1.00 95.56 200 GLY A N 1
ATOM 1637 C CA . GLY A 1 200 ? -12.902 -2.663 27.589 1.00 95.56 200 GLY A CA 1
ATOM 1638 C C . GLY A 1 200 ? -11.864 -1.707 27.011 1.00 95.56 200 GLY A C 1
ATOM 1639 O O . GLY A 1 200 ? -12.245 -0.660 26.494 1.00 95.56 200 GLY A O 1
ATOM 1640 N N . ASP A 1 201 ? -10.596 -2.089 27.116 1.00 96.50 201 ASP A N 1
ATOM 1641 C CA . ASP A 1 201 ? -9.412 -1.386 26.610 1.00 96.50 201 ASP A CA 1
ATOM 1642 C C . ASP A 1 201 ? -8.867 -1.982 25.298 1.00 96.50 201 ASP A C 1
ATOM 1644 O O . ASP A 1 201 ? -7.789 -1.600 24.839 1.00 96.50 201 ASP A O 1
ATOM 1648 N N . THR A 1 202 ? -9.588 -2.936 24.700 1.00 97.00 202 THR A N 1
ATOM 1649 C CA . THR A 1 202 ? -9.151 -3.656 23.502 1.00 97.00 202 THR A CA 1
ATOM 1650 C C . THR A 1 202 ? -10.072 -3.373 22.317 1.00 97.00 202 THR A C 1
ATOM 1652 O O . THR A 1 202 ? -11.293 -3.533 22.413 1.00 97.00 202 THR A O 1
ATOM 1655 N N . LEU A 1 203 ? -9.475 -3.005 21.185 1.00 96.88 203 LEU A N 1
ATOM 1656 C CA . LEU A 1 203 ? -10.108 -2.990 19.868 1.00 96.88 203 LEU A CA 1
ATOM 1657 C C . LEU A 1 203 ? -9.818 -4.313 19.151 1.00 96.88 203 LEU A C 1
ATOM 1659 O O . LEU A 1 203 ? -8.660 -4.690 19.004 1.00 96.88 203 LEU A O 1
ATOM 1663 N N . TYR A 1 204 ? -10.856 -4.976 18.650 1.00 97.19 204 TYR A N 1
ATOM 1664 C CA . TYR A 1 204 ? -10.745 -6.076 17.695 1.00 97.19 204 TYR A CA 1
ATOM 1665 C C . TYR A 1 204 ? -11.192 -5.579 16.322 1.00 97.19 204 TYR A C 1
ATOM 1667 O O . TYR A 1 204 ? -12.339 -5.158 16.164 1.00 97.19 204 TYR A O 1
ATOM 1675 N N . TRP A 1 205 ? -10.292 -5.610 15.345 1.00 96.12 205 TRP A N 1
ATOM 1676 C CA . TRP A 1 205 ? -10.501 -5.023 14.027 1.00 96.12 205 TRP A CA 1
ATOM 1677 C C . TRP A 1 205 ? -10.359 -6.061 12.911 1.00 96.12 205 TRP A C 1
ATOM 1679 O O . TRP A 1 205 ? -9.309 -6.680 12.757 1.00 96.12 205 TRP A O 1
ATOM 1689 N N . CYS A 1 206 ? -11.414 -6.256 12.125 1.00 95.38 206 CYS A N 1
ATOM 1690 C CA . CYS A 1 206 ? -11.388 -7.130 10.959 1.00 95.38 206 CYS A CA 1
ATOM 1691 C C . CYS A 1 206 ? -11.210 -6.320 9.670 1.00 95.38 206 CYS A C 1
ATOM 1693 O O . CYS A 1 206 ? -12.021 -5.450 9.350 1.00 95.38 206 CYS A O 1
ATOM 1695 N N . ILE A 1 207 ? -10.134 -6.604 8.945 1.00 94.88 207 ILE A N 1
ATOM 1696 C CA . ILE A 1 207 ? -9.748 -5.934 7.706 1.00 94.88 207 ILE A CA 1
ATOM 1697 C C . ILE A 1 207 ? -10.353 -6.668 6.515 1.00 94.88 207 ILE A C 1
ATOM 1699 O O . ILE A 1 207 ? -10.285 -7.893 6.444 1.00 94.88 207 ILE A O 1
ATOM 1703 N N . TYR A 1 208 ? -10.923 -5.889 5.605 1.00 91.44 208 TYR A N 1
ATOM 1704 C CA . TYR A 1 208 ? -11.435 -6.330 4.312 1.00 91.44 208 TYR A CA 1
ATOM 1705 C C . TYR A 1 208 ? -10.371 -6.182 3.226 1.00 91.44 208 TYR A C 1
ATOM 1707 O O . TYR A 1 208 ? -9.468 -5.328 3.390 1.00 91.44 208 TYR A O 1
#

Foldseek 3Di:
DLVVVLVVLVVVLVVLVVVLVVVVVVLVVPPDDDQPDVVVCVVSVVVSVVSLVVSCVSDDPVSVVVSVVVVVVVVVVVVVVVVLLVVLLVVLLVQLLVLLLVLVVVQVVCCVVPVFAAQAEEEDEAPDFAQAAPPRSNPGPDSRGRCCNVPSVVSNCVSVVVPGDDPVRYDYDDPVCCVVQGPPDDDPDDDCVRQWDDDRNYIYGYHD

Secondary structure (DSSP, 8-state):
-HHHHHHHHHHHHHHHHHHHHHHHHHHT-TTTS----GGGHHHHHHHHHHHHHHHHHH--HHHHHHHHHHHHHHHHHHHHHHHHHHHHHHHHHHHHHHHHHHHHHHHHHHHHHH-PPP-EEEEEE-TT--SS-TT-S--STTTT--HHHHHHHHHHHHHTTTSS--GGGB-PPPHHHHHHHTTT---SS--HHHHEEEETTEEEEEE-

pLDDT: mean 84.02, std 12.18, range [46.06, 98.0]